Protein AF-A0A2T6DZ19-F1 (afdb_monomer)

Secondary structure (DSSP, 8-state):
---------------------SPEEEP-EEESSPEEE-SSEEEEESS-EEES-TTS-SEEE-SSSEEEE-TTPEEEES-S-S---SEEEEEEESEEEEEEEEEEESS-SEEEEEEE--EEEEEEEEEESSS-SEEE--BS-EEES-EEEEESSEEEEE-S-SS-EEES-EEES-SEEEEE-TT-EEES-EEES-SS-SEEE-TT-EEES-EEEEE-TT--TT--SEEE-STT-EEES-EEEESS-EEE-SSEEEEES-EEEE--TT---SEEE-STT-EEEEES-EEEE-SSPPPTT----TTS----

Nearest PDB structures (foldseek):
  7o13-assembly1_A  TM=6.345E-01  e=7.462E-04  Stutzerimonas stutzeri ATCC 14405 = CCUG 16156
  5lw3-assembly1_A  TM=5.894E-01  e=1.675E-04  Azotobacter vinelandii
  2inv-assembly1_B  TM=6.026E-01  e=1.712E-02  Bacillus sp. snu-7
  4yzx-assembly2_B  TM=3.414E-01  e=4.711E-02  Caldicellulosiruptor bescii DSM 6725

Structure (mmCIF, N/CA/C/O backbone):
data_AF-A0A2T6DZ19-F1
#
_entry.id   AF-A0A2T6DZ19-F1
#
loop_
_atom_site.group_PDB
_atom_site.id
_atom_site.type_symbol
_atom_site.label_atom_id
_atom_site.label_alt_id
_atom_site.label_comp_id
_atom_site.label_asym_id
_atom_site.label_entity_id
_atom_site.label_seq_id
_atom_site.pdbx_PDB_ins_code
_atom_site.Cartn_x
_atom_site.Cartn_y
_atom_site.Cartn_z
_atom_site.occupancy
_atom_site.B_iso_or_equiv
_atom_site.auth_seq_id
_atom_site.auth_comp_id
_atom_site.auth_asym_id
_atom_site.auth_atom_id
_atom_site.pdbx_PDB_model_num
ATOM 1 N N . MET A 1 1 ? -13.265 -6.279 -36.518 1.00 39.72 1 MET A N 1
ATOM 2 C CA . MET A 1 1 ? -12.783 -6.037 -35.144 1.00 39.72 1 MET A CA 1
ATOM 3 C C . MET A 1 1 ? -13.566 -6.954 -34.224 1.00 39.72 1 MET A C 1
ATOM 5 O O . MET A 1 1 ? -14.779 -6.823 -34.176 1.00 39.72 1 MET A O 1
ATOM 9 N N . LYS A 1 2 ? -12.917 -7.966 -33.639 1.00 43.03 2 LYS A N 1
ATOM 10 C CA . LYS A 1 2 ? -13.550 -8.913 -32.710 1.00 43.03 2 LYS A CA 1
ATOM 11 C C . LYS A 1 2 ? -13.384 -8.351 -31.299 1.00 43.03 2 LYS A C 1
ATOM 13 O O . LYS A 1 2 ? -12.251 -8.175 -30.865 1.00 43.03 2 LYS A O 1
ATOM 18 N N . GLU A 1 3 ? -14.489 -8.034 -30.635 1.00 47.56 3 GLU A N 1
ATOM 19 C CA . GLU A 1 3 ? -14.501 -7.616 -29.233 1.00 47.56 3 GLU A CA 1
ATOM 20 C C . GLU A 1 3 ? -14.004 -8.773 -28.356 1.00 47.56 3 GLU A C 1
ATOM 22 O O . GLU A 1 3 ? -14.607 -9.846 -28.312 1.00 47.56 3 GLU A O 1
ATOM 27 N N . PHE A 1 4 ? -12.862 -8.577 -27.696 1.00 55.44 4 PHE A N 1
ATOM 28 C CA . PHE A 1 4 ? -12.348 -9.492 -26.683 1.00 55.44 4 PHE A CA 1
ATOM 29 C C . PHE A 1 4 ? -13.047 -9.162 -25.360 1.00 55.44 4 PHE A C 1
ATOM 31 O O . PHE A 1 4 ? -12.620 -8.289 -24.607 1.00 55.44 4 PHE A O 1
ATOM 38 N N . LEU A 1 5 ? -14.172 -9.830 -25.103 1.00 44.38 5 LEU A N 1
ATOM 39 C CA . LEU A 1 5 ? -14.890 -9.745 -23.836 1.00 44.38 5 LEU A CA 1
ATOM 40 C C . LEU A 1 5 ? -14.099 -10.529 -22.774 1.00 44.38 5 LEU A C 1
ATOM 42 O O . LEU A 1 5 ? -14.214 -11.750 -22.667 1.00 44.38 5 LEU A O 1
ATOM 46 N N . PHE A 1 6 ? -13.251 -9.835 -22.015 1.00 47.50 6 PHE A N 1
ATOM 47 C CA . PHE A 1 6 ? -12.558 -10.405 -20.859 1.00 47.50 6 PHE A CA 1
ATOM 48 C C . PHE A 1 6 ? -13.573 -10.578 -19.718 1.00 47.50 6 PHE A C 1
ATOM 50 O O . PHE A 1 6 ? -13.882 -9.643 -18.982 1.00 47.50 6 PHE A O 1
ATOM 57 N N . VAL A 1 7 ? -14.145 -11.777 -19.599 1.00 41.59 7 VAL A N 1
ATOM 58 C CA . VAL A 1 7 ? -14.997 -12.153 -18.467 1.00 41.59 7 VAL A CA 1
ATOM 59 C C . VAL A 1 7 ? -14.090 -12.353 -17.254 1.00 41.59 7 VAL A C 1
ATOM 61 O O . VAL A 1 7 ? -13.416 -13.374 -17.132 1.00 41.59 7 VAL A O 1
ATOM 64 N N . LEU A 1 8 ? -14.045 -11.358 -16.365 1.00 45.88 8 LEU A N 1
ATOM 65 C CA . LEU A 1 8 ? -13.399 -11.483 -15.060 1.00 45.88 8 LEU A CA 1
ATOM 66 C C . LEU A 1 8 ? -14.221 -12.479 -14.226 1.00 45.88 8 LEU A C 1
ATOM 68 O O . LEU A 1 8 ? -15.275 -12.143 -13.687 1.00 45.88 8 LEU A O 1
ATOM 72 N N . ALA A 1 9 ? -13.774 -13.731 -14.162 1.00 38.88 9 ALA A N 1
ATOM 73 C CA . ALA A 1 9 ? -14.353 -14.720 -13.266 1.00 38.88 9 ALA A CA 1
ATOM 74 C C . ALA A 1 9 ? -14.004 -14.326 -11.824 1.00 38.88 9 ALA A C 1
ATOM 76 O O . ALA A 1 9 ? -12.886 -14.546 -11.358 1.00 38.88 9 ALA A O 1
ATOM 77 N N . LEU A 1 10 ? -14.959 -13.709 -11.126 1.00 48.09 10 LEU A N 1
ATOM 78 C CA . LEU A 1 10 ? -14.869 -13.437 -9.697 1.00 48.09 10 LEU A CA 1
ATOM 79 C C . LEU A 1 10 ? -14.959 -14.780 -8.961 1.00 48.09 10 LEU A C 1
ATOM 81 O O . LEU A 1 10 ? -16.046 -15.267 -8.657 1.00 48.09 10 LEU A O 1
ATOM 85 N N . ALA A 1 11 ? -13.815 -15.429 -8.746 1.00 50.78 11 ALA A N 1
ATOM 86 C CA . ALA A 1 11 ? -13.750 -16.632 -7.934 1.00 50.78 11 ALA A CA 1
ATOM 87 C C . ALA A 1 11 ? -14.212 -16.279 -6.513 1.00 50.78 11 ALA A C 1
ATOM 89 O O . ALA A 1 11 ? -13.581 -15.473 -5.829 1.00 50.78 11 ALA A O 1
ATOM 90 N N . ALA A 1 12 ? -15.333 -16.861 -6.082 1.00 42.59 12 ALA A N 1
ATOM 91 C CA . ALA A 1 12 ? -15.781 -16.786 -4.701 1.00 42.59 12 ALA A CA 1
ATOM 92 C C . ALA A 1 12 ? -14.743 -17.505 -3.831 1.00 42.59 12 ALA A C 1
ATOM 94 O O . ALA A 1 12 ? -14.706 -18.735 -3.775 1.00 42.59 12 ALA A O 1
ATOM 95 N N . LEU A 1 13 ? -13.851 -16.733 -3.211 1.00 53.88 13 LEU A N 1
ATOM 96 C CA . LEU A 1 13 ? -12.891 -17.259 -2.253 1.00 53.88 13 LEU A CA 1
ATOM 97 C C . LEU A 1 13 ? -13.681 -17.861 -1.079 1.00 53.88 13 LEU A C 1
ATOM 99 O O . LEU A 1 13 ? -14.582 -17.194 -0.559 1.00 53.88 13 LEU A O 1
ATOM 103 N N . PRO A 1 14 ? -13.401 -19.114 -0.673 1.00 48.78 14 PRO A N 1
ATOM 104 C CA . PRO A 1 14 ? -14.061 -19.706 0.479 1.00 48.78 14 PRO A CA 1
ATOM 105 C C . PRO A 1 14 ? -13.808 -18.811 1.693 1.00 48.78 14 PRO A C 1
ATOM 107 O O . PRO A 1 14 ? -12.662 -18.464 1.978 1.00 48.78 14 PRO A O 1
ATOM 110 N N . ALA A 1 15 ? -14.880 -18.423 2.389 1.00 56.19 15 ALA A N 1
ATOM 111 C CA . ALA A 1 15 ? -14.776 -17.703 3.649 1.00 56.19 15 ALA A CA 1
ATOM 112 C C . ALA A 1 15 ? -13.978 -18.579 4.623 1.00 56.19 15 ALA A C 1
ATOM 114 O O . ALA A 1 15 ? -14.475 -19.600 5.103 1.00 56.19 15 ALA A O 1
ATOM 115 N N . ALA A 1 16 ? -12.710 -18.229 4.844 1.00 58.03 16 ALA A N 1
ATOM 116 C CA . ALA A 1 16 ? -11.867 -18.924 5.798 1.00 58.03 16 ALA A CA 1
ATOM 117 C C . ALA A 1 16 ? -12.550 -18.848 7.167 1.00 58.03 16 ALA A C 1
ATOM 119 O O . ALA A 1 16 ? -12.900 -17.763 7.634 1.00 58.03 16 ALA A O 1
ATOM 120 N N . ALA A 1 17 ? -12.792 -20.006 7.783 1.00 51.66 17 ALA A N 1
ATOM 121 C CA . ALA A 1 17 ? -13.366 -20.076 9.116 1.00 51.66 17 ALA A CA 1
ATOM 122 C C . ALA A 1 17 ? -12.460 -19.294 10.081 1.00 51.66 17 ALA A C 1
ATOM 124 O O . ALA A 1 17 ? -11.311 -19.676 10.312 1.00 51.66 17 ALA A O 1
ATOM 125 N N . SER A 1 18 ? -12.973 -18.175 10.596 1.00 60.56 18 SER A N 1
ATOM 126 C CA . SER A 1 18 ? -12.287 -17.342 11.581 1.00 60.56 18 SER A CA 1
ATOM 127 C C . SER A 1 18 ? -12.103 -18.162 12.857 1.00 60.56 18 SER A C 1
ATOM 129 O O . SER A 1 18 ? -13.073 -18.530 13.525 1.00 60.56 18 SER A O 1
ATOM 131 N N . PHE A 1 19 ? -10.856 -18.497 13.190 1.00 54.97 19 PHE A N 1
ATOM 132 C CA . PHE A 1 19 ? -10.528 -18.916 14.545 1.00 54.97 19 PHE A CA 1
ATOM 133 C C . PHE A 1 19 ? -10.784 -17.705 15.437 1.00 54.97 19 PHE A C 1
ATOM 135 O O . PHE A 1 19 ? -10.062 -16.715 15.336 1.00 54.97 19 PHE A O 1
ATOM 142 N N . ALA A 1 20 ? -11.813 -17.777 16.285 1.00 53.41 20 ALA A N 1
ATOM 143 C CA . ALA A 1 20 ? -12.088 -16.758 17.288 1.00 53.41 20 ALA A CA 1
ATOM 144 C C . ALA A 1 20 ? -10.877 -16.654 18.227 1.00 53.41 20 ALA A C 1
ATOM 146 O O . ALA A 1 20 ? -10.739 -17.412 19.187 1.00 53.41 20 ALA A O 1
ATOM 147 N N . ALA A 1 21 ? -9.950 -15.758 17.897 1.00 58.38 21 ALA A N 1
ATOM 148 C CA . ALA A 1 21 ? -8.785 -15.488 18.712 1.00 58.38 21 ALA A CA 1
ATOM 149 C C . ALA A 1 21 ? -9.253 -14.919 20.057 1.00 58.38 21 ALA A C 1
ATOM 151 O O . ALA A 1 21 ? -10.186 -14.116 20.113 1.00 58.38 21 ALA A O 1
ATOM 152 N N . SER A 1 22 ? -8.596 -15.319 21.146 1.00 81.69 22 SER A N 1
ATOM 153 C CA . SER A 1 22 ? -8.817 -14.809 22.504 1.00 81.69 22 SER A CA 1
ATOM 154 C C . SER A 1 22 ? -8.331 -13.356 22.647 1.00 81.69 22 SER A C 1
ATOM 156 O O . SER A 1 22 ? -7.401 -13.073 23.403 1.00 81.69 22 SER A O 1
ATOM 158 N N . GLY A 1 23 ? -8.898 -12.444 21.859 1.00 92.50 23 GLY A N 1
ATOM 159 C CA . GLY A 1 23 ? -8.528 -11.036 21.814 1.00 92.50 23 GLY A CA 1
ATOM 160 C C . GLY A 1 23 ? -9.462 -10.129 22.611 1.00 92.50 23 GLY A C 1
ATOM 161 O O . GLY A 1 23 ? -10.527 -10.531 23.080 1.00 92.50 23 GLY A O 1
ATOM 162 N N . THR A 1 24 ? -9.064 -8.869 22.744 1.00 96.81 24 THR A N 1
ATOM 163 C CA . THR A 1 24 ? -9.921 -7.804 23.268 1.00 96.81 24 THR A CA 1
ATOM 164 C C . THR A 1 24 ? -10.849 -7.310 22.160 1.00 96.81 24 THR A C 1
ATOM 166 O O . THR A 1 24 ? -10.388 -6.852 21.114 1.00 96.81 24 THR A O 1
ATOM 169 N N . ALA A 1 25 ? -12.158 -7.382 22.398 1.00 97.06 25 ALA A N 1
ATOM 170 C CA . ALA A 1 25 ? -13.164 -6.864 21.481 1.00 97.06 25 ALA A CA 1
ATOM 171 C C . ALA A 1 25 ? -13.110 -5.330 21.404 1.00 97.06 25 ALA A C 1
ATOM 173 O O . ALA A 1 25 ? -13.230 -4.636 22.416 1.00 97.06 25 ALA A O 1
ATOM 174 N N . ILE A 1 26 ? -12.994 -4.805 20.190 1.00 98.00 26 ILE A N 1
ATOM 175 C CA . ILE A 1 26 ? -13.193 -3.398 19.864 1.00 98.00 26 ILE A CA 1
ATOM 176 C C . ILE A 1 26 ? -14.676 -3.220 19.516 1.00 98.00 26 ILE A C 1
ATOM 178 O O . ILE A 1 26 ? -15.170 -3.878 18.593 1.00 98.00 26 ILE A O 1
ATOM 182 N N . PRO A 1 27 ? -15.409 -2.347 20.228 1.00 97.94 27 PRO A N 1
ATOM 183 C CA . PRO A 1 27 ? -16.825 -2.143 19.965 1.00 97.94 27 PRO A CA 1
ATOM 184 C C . PRO A 1 27 ? -17.046 -1.494 18.591 1.00 97.94 27 PRO A C 1
ATOM 186 O O . PRO A 1 27 ? -16.341 -0.552 18.205 1.00 97.94 27 PRO A O 1
ATOM 189 N N . GLY A 1 28 ? -18.057 -1.988 17.875 1.00 97.94 28 GLY A N 1
ATOM 190 C CA . GLY A 1 28 ? -18.567 -1.374 16.649 1.00 97.94 28 GLY A CA 1
ATOM 191 C C . GLY A 1 28 ? -19.588 -0.261 16.917 1.00 97.94 28 GLY A C 1
ATOM 192 O O . GLY A 1 28 ? -19.644 0.317 18.004 1.00 97.94 28 GLY A O 1
ATOM 193 N N . GLY A 1 29 ? -20.410 0.037 15.915 1.00 98.31 29 GLY A N 1
ATOM 194 C CA . GLY A 1 29 ? -21.401 1.111 15.931 1.00 98.31 29 GLY A CA 1
ATOM 195 C C . GLY A 1 29 ? -20.812 2.484 15.602 1.00 98.31 29 GLY A C 1
ATOM 196 O O . GLY A 1 29 ? -19.697 2.597 15.091 1.00 98.31 29 GLY A O 1
ATOM 197 N N . ASN A 1 30 ? -21.586 3.530 15.897 1.00 98.38 30 ASN A N 1
ATOM 198 C CA . ASN A 1 30 ? -21.186 4.920 15.689 1.00 98.38 30 ASN A CA 1
ATOM 199 C C . ASN A 1 30 ? -20.269 5.395 16.817 1.00 98.38 30 ASN A C 1
ATOM 201 O O . ASN A 1 30 ? -20.575 5.213 17.995 1.00 98.38 30 ASN A O 1
ATOM 205 N N . GLN A 1 31 ? -19.147 6.002 16.451 1.00 98.38 31 GLN A N 1
ATOM 206 C CA . GLN A 1 31 ? -18.049 6.301 17.357 1.00 98.38 31 GLN A CA 1
ATOM 207 C C . GLN A 1 31 ? -17.535 7.712 17.088 1.00 98.38 31 GLN A C 1
ATOM 209 O O . GLN A 1 31 ? -17.138 8.041 15.974 1.00 98.38 31 GLN A O 1
ATOM 214 N N . ALA A 1 32 ? -17.525 8.548 18.121 1.00 97.31 32 ALA A N 1
ATOM 215 C CA . ALA A 1 32 ? -17.011 9.915 18.029 1.00 97.31 32 ALA A CA 1
ATOM 216 C C . ALA A 1 32 ? -15.555 10.040 18.512 1.00 97.31 32 ALA A C 1
ATOM 218 O O . ALA A 1 32 ? -14.945 11.093 18.361 1.00 97.31 32 ALA A O 1
ATOM 219 N N . ALA A 1 33 ? -14.999 8.983 19.111 1.00 98.19 33 ALA A N 1
ATOM 220 C CA . ALA A 1 33 ? -13.659 8.978 19.685 1.00 98.19 33 ALA A CA 1
ATOM 221 C C . ALA A 1 33 ? -12.842 7.766 19.200 1.00 98.19 33 ALA A C 1
ATOM 223 O O . ALA A 1 33 ? -13.427 6.709 18.929 1.00 98.19 33 ALA A O 1
ATOM 224 N N . PRO A 1 34 ? -11.505 7.893 19.120 1.00 98.50 34 PRO A N 1
ATOM 225 C CA . PRO A 1 34 ? -10.630 6.776 18.786 1.00 98.50 34 PRO A CA 1
ATOM 226 C C . PRO A 1 34 ? -10.723 5.638 19.807 1.00 98.50 34 PRO A C 1
ATOM 228 O O . PRO A 1 34 ? -10.907 5.871 21.003 1.00 98.50 34 PRO A O 1
ATOM 231 N N . PHE A 1 35 ? -10.531 4.400 19.348 1.00 98.62 35 PHE A N 1
ATOM 232 C CA . PHE A 1 35 ? -10.196 3.288 20.237 1.00 98.62 35 PHE A CA 1
ATOM 233 C C . PHE A 1 35 ? -8.672 3.181 20.363 1.00 98.62 35 PHE A C 1
ATOM 235 O O . PHE A 1 35 ? -7.990 2.975 19.361 1.00 98.62 35 PHE A O 1
ATOM 242 N N . VAL A 1 36 ? -8.138 3.311 21.579 1.00 98.62 36 VAL A N 1
ATOM 243 C CA . VAL A 1 36 ? -6.687 3.319 21.824 1.00 98.62 36 VAL A CA 1
ATOM 244 C C . VAL A 1 36 ? -6.215 1.952 22.321 1.00 98.62 36 VAL A C 1
ATOM 246 O O . VAL A 1 36 ? -6.611 1.499 23.396 1.00 98.62 36 VAL A O 1
ATOM 249 N N . ILE A 1 37 ? -5.325 1.313 21.565 1.00 98.50 37 ILE A N 1
ATOM 250 C CA . ILE A 1 37 ? -4.633 0.076 21.936 1.00 98.50 37 ILE A CA 1
ATOM 251 C C . ILE A 1 37 ? -3.320 0.448 22.629 1.00 98.50 37 ILE A C 1
ATOM 253 O O . ILE A 1 37 ? -2.320 0.747 21.982 1.00 98.50 37 ILE A O 1
ATOM 257 N N . SER A 1 38 ? -3.330 0.455 23.960 1.00 98.56 38 SER A N 1
ATOM 258 C CA . SER A 1 38 ? -2.184 0.859 24.793 1.00 98.56 38 SER A CA 1
ATOM 259 C C . SER A 1 38 ? -1.423 -0.307 25.425 1.00 98.56 38 SER A C 1
ATOM 261 O O . SER A 1 38 ? -0.513 -0.085 26.224 1.00 98.56 38 SER A O 1
ATOM 263 N N . LYS A 1 39 ? -1.787 -1.552 25.099 1.00 98.31 39 LYS A N 1
ATOM 264 C CA . LYS A 1 39 ? -1.128 -2.760 25.605 1.00 98.31 39 LYS A CA 1
ATOM 265 C C . LYS A 1 39 ? -0.884 -3.754 24.464 1.00 98.31 39 LYS A C 1
ATOM 267 O O . LYS A 1 39 ? -1.714 -3.818 23.559 1.00 98.31 39 LYS A O 1
ATOM 272 N N . PRO A 1 40 ? 0.209 -4.532 24.520 1.00 98.44 40 PRO A N 1
ATOM 273 C CA . PRO A 1 40 ? 0.400 -5.685 23.647 1.00 98.44 40 PRO A CA 1
ATOM 274 C C . PRO A 1 40 ? -0.772 -6.666 23.712 1.00 98.44 40 PRO A C 1
ATOM 276 O O . PRO A 1 40 ? -1.401 -6.818 24.765 1.00 98.44 40 PRO A O 1
ATOM 279 N N . GLY A 1 41 ? -1.024 -7.378 22.614 1.00 96.94 41 GLY A N 1
ATOM 280 C CA . GLY A 1 41 ? -2.020 -8.444 22.567 1.00 96.94 41 GLY A CA 1
ATOM 281 C C . GLY A 1 41 ? -2.819 -8.515 21.270 1.00 96.94 41 GLY A C 1
ATOM 282 O O . GLY A 1 41 ? -2.579 -7.793 20.303 1.00 96.94 41 GLY A O 1
ATOM 283 N N . ALA A 1 42 ? -3.797 -9.419 21.261 1.00 97.56 42 ALA A N 1
ATOM 284 C CA . ALA A 1 42 ? -4.737 -9.570 20.161 1.00 97.56 42 ALA A CA 1
ATOM 285 C C . 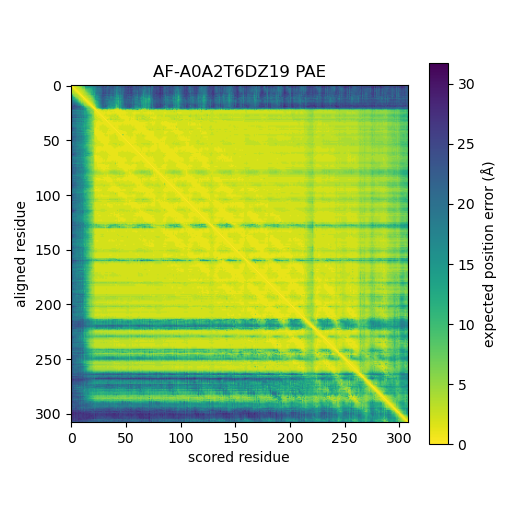ALA A 1 42 ? -5.985 -8.709 20.396 1.00 97.56 42 ALA A C 1
ATOM 287 O O . ALA A 1 42 ? -6.560 -8.708 21.486 1.00 97.56 42 ALA A O 1
ATOM 288 N N . TYR A 1 43 ? -6.426 -8.018 19.355 1.00 97.88 43 TYR A N 1
ATOM 289 C CA . TYR A 1 43 ? -7.603 -7.163 19.319 1.00 97.88 43 TYR A CA 1
ATOM 290 C C . TYR A 1 43 ? -8.425 -7.515 18.090 1.00 97.88 43 TYR A C 1
ATOM 292 O O . TYR A 1 43 ? -7.858 -7.853 17.051 1.00 97.88 43 TYR A O 1
ATOM 300 N N . TYR A 1 44 ? -9.749 -7.424 18.192 1.00 98.00 44 TYR A N 1
ATOM 301 C CA . TYR A 1 44 ? -10.605 -7.652 17.034 1.00 98.00 44 TYR A CA 1
ATOM 302 C C . TYR A 1 44 ? -11.811 -6.726 16.984 1.00 98.00 44 TYR A C 1
ATOM 304 O O . TYR A 1 44 ? -12.359 -6.371 18.026 1.00 98.00 44 TYR A O 1
ATOM 312 N N . LEU A 1 45 ? -12.263 -6.354 15.785 1.00 97.88 45 LEU A N 1
ATOM 313 C CA . LEU A 1 45 ? -13.557 -5.685 15.639 1.00 97.88 45 LEU A CA 1
ATOM 314 C C . LEU A 1 45 ? -14.692 -6.668 15.949 1.00 97.88 45 LEU A C 1
ATOM 316 O O . LEU A 1 45 ? -14.777 -7.749 15.368 1.00 97.88 45 LEU A O 1
ATOM 320 N N . ALA A 1 46 ? -15.581 -6.286 16.865 1.00 97.50 46 ALA A N 1
ATOM 321 C CA . ALA A 1 46 ? -16.753 -7.093 17.208 1.00 97.50 46 ALA A CA 1
ATOM 322 C C . ALA A 1 46 ? -17.958 -6.841 16.283 1.00 97.50 46 ALA A C 1
ATOM 324 O O . ALA A 1 46 ? -18.887 -7.644 16.264 1.00 97.50 46 ALA A O 1
ATOM 325 N N . ALA A 1 47 ? -17.952 -5.722 15.557 1.00 97.75 47 ALA A N 1
ATOM 326 C CA . ALA A 1 47 ? -18.945 -5.324 14.563 1.00 97.75 47 ALA A CA 1
ATOM 327 C C . ALA A 1 47 ? -18.371 -4.191 13.692 1.00 97.75 47 ALA A C 1
ATOM 329 O O . ALA A 1 47 ? -17.318 -3.633 14.020 1.00 97.75 47 ALA A O 1
ATOM 330 N N . ASP A 1 48 ? -19.089 -3.804 12.633 1.00 98.56 48 ASP A N 1
ATOM 331 C CA . ASP A 1 48 ? -18.756 -2.618 11.837 1.00 98.56 48 ASP A CA 1
ATOM 332 C C . ASP A 1 48 ? -18.609 -1.382 12.726 1.00 98.56 48 ASP A C 1
ATOM 334 O O . ASP A 1 48 ? -19.446 -1.117 13.595 1.00 98.56 48 ASP A O 1
ATOM 338 N N . ARG A 1 49 ? -17.555 -0.603 12.490 1.00 98.50 49 ARG A N 1
ATOM 339 C CA . ARG A 1 49 ? -17.220 0.602 13.250 1.00 98.50 49 ARG A CA 1
ATOM 340 C C . ARG A 1 49 ? -17.289 1.818 12.335 1.00 98.50 49 ARG A C 1
ATOM 342 O O . ARG A 1 49 ? -16.590 1.880 11.326 1.00 98.50 49 ARG A O 1
ATOM 349 N N . VAL A 1 50 ? -18.115 2.793 12.706 1.00 98.69 50 VAL A N 1
ATOM 350 C CA . VAL A 1 50 ? -18.333 4.025 11.940 1.00 98.69 50 VAL A CA 1
ATOM 351 C C . VAL A 1 50 ? -17.861 5.219 12.751 1.00 98.69 50 VAL A C 1
ATOM 353 O O . VAL A 1 50 ? -18.445 5.543 13.783 1.00 98.69 50 VAL A O 1
ATOM 356 N N . MET A 1 51 ? -16.826 5.900 12.275 1.00 98.56 51 MET A N 1
ATOM 357 C CA . MET A 1 51 ? -16.374 7.154 12.863 1.00 98.56 51 MET A CA 1
ATOM 358 C C . MET A 1 51 ? -17.264 8.307 12.413 1.00 98.56 51 MET A C 1
ATOM 360 O O . MET A 1 51 ? -17.357 8.597 11.221 1.00 98.56 51 MET A O 1
ATOM 364 N N . THR A 1 52 ? -17.918 8.957 13.373 1.00 98.38 52 THR A N 1
ATOM 365 C CA . THR A 1 52 ? -18.815 10.094 13.122 1.00 98.38 52 THR A CA 1
ATOM 366 C C . THR A 1 52 ? -18.094 11.436 13.122 1.00 98.38 52 THR A C 1
ATOM 368 O O . THR A 1 52 ? -18.611 12.400 12.570 1.00 98.38 52 THR A O 1
ATOM 371 N N . ASP A 1 53 ? -16.920 11.510 13.754 1.00 98.06 53 ASP A N 1
ATOM 372 C CA . ASP A 1 53 ? -16.025 12.666 13.667 1.00 98.06 53 ASP A CA 1
ATOM 373 C C . ASP A 1 53 ? -14.891 12.342 12.678 1.00 98.06 53 ASP A C 1
ATOM 375 O O . ASP A 1 53 ? -13.981 11.578 13.020 1.00 98.06 53 ASP A O 1
ATOM 379 N N . PRO A 1 54 ? -14.917 12.900 11.453 1.00 97.50 54 PRO A N 1
ATOM 380 C CA . PRO A 1 54 ? -13.906 12.627 10.440 1.00 97.50 54 PRO A CA 1
ATOM 381 C C . PRO A 1 54 ? -12.570 13.333 10.696 1.00 97.50 54 PRO A C 1
ATOM 383 O O . PRO A 1 54 ? -11.640 13.175 9.912 1.00 97.50 54 PRO A O 1
ATOM 386 N N . SER A 1 55 ? -12.433 14.089 11.789 1.00 97.81 55 SER A N 1
ATOM 387 C CA . SER A 1 55 ? -11.165 14.696 12.220 1.00 97.81 55 SER A CA 1
ATOM 388 C C . SER A 1 55 ? -10.430 13.863 13.276 1.00 97.81 55 SER A C 1
ATOM 390 O O . SER A 1 55 ? -9.378 14.276 13.769 1.00 97.81 55 SER A O 1
ATOM 392 N N . LYS A 1 56 ? -10.977 12.705 13.669 1.00 98.44 56 LYS A N 1
ATOM 393 C CA . LYS A 1 56 ? -10.380 11.796 14.657 1.00 98.44 56 LYS A CA 1
ATOM 394 C C . LYS A 1 56 ? -9.972 10.485 14.016 1.00 98.44 56 LYS A C 1
ATOM 396 O O . LYS A 1 56 ? -10.618 10.007 13.094 1.00 98.44 56 LYS A O 1
ATOM 401 N N . ASN A 1 57 ? -8.915 9.878 14.540 1.00 98.50 57 ASN A N 1
ATOM 402 C CA . ASN A 1 57 ? -8.541 8.535 14.120 1.00 98.50 57 ASN A CA 1
ATOM 403 C C . ASN A 1 57 ? -9.583 7.519 14.598 1.00 98.50 57 ASN A C 1
ATOM 405 O O . ASN A 1 57 ? -10.201 7.710 15.647 1.00 98.50 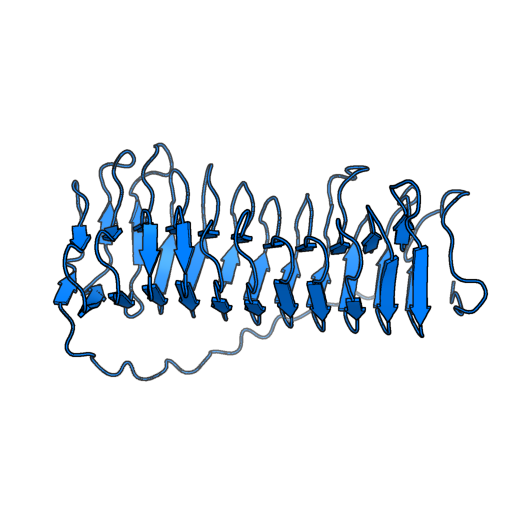57 ASN A O 1
ATOM 409 N N . ALA A 1 58 ? -9.765 6.422 13.866 1.00 98.44 58 ALA A N 1
ATOM 410 C CA . ALA A 1 58 ? -10.710 5.394 14.287 1.00 98.44 58 ALA A CA 1
ATOM 411 C C . ALA A 1 58 ? -10.109 4.444 15.330 1.00 98.44 58 ALA A C 1
ATOM 413 O O . ALA A 1 58 ? -10.747 4.153 16.350 1.00 98.44 58 ALA A O 1
ATOM 414 N N . ILE A 1 59 ? -8.879 3.989 15.079 1.00 98.69 59 ILE A N 1
ATOM 415 C CA . ILE A 1 59 ? -8.079 3.151 15.973 1.00 98.69 59 ILE A CA 1
ATOM 416 C C . ILE A 1 59 ? -6.665 3.731 16.065 1.00 98.69 59 ILE A C 1
ATOM 418 O O . ILE A 1 59 ? -6.029 4.014 15.049 1.00 98.69 59 ILE A O 1
ATOM 422 N N . GLU A 1 60 ? -6.167 3.880 17.290 1.00 98.81 60 GLU A N 1
ATOM 423 C CA . GLU A 1 60 ? -4.805 4.331 17.584 1.00 98.81 60 GLU A CA 1
ATOM 424 C C . GLU A 1 60 ? -4.030 3.205 18.265 1.00 98.81 60 GLU A C 1
ATOM 426 O O . GLU A 1 60 ? -4.398 2.751 19.349 1.00 98.81 60 GLU A O 1
ATOM 431 N N . VAL A 1 61 ? -2.956 2.742 17.632 1.00 98.69 61 VAL A N 1
ATOM 432 C CA . VAL A 1 61 ? -2.085 1.692 18.165 1.00 98.69 61 VAL A CA 1
ATOM 433 C C . VAL A 1 61 ? -0.870 2.340 18.816 1.00 98.69 61 VAL A C 1
ATOM 435 O O . VAL A 1 61 ? 0.003 2.885 18.143 1.00 98.69 61 VAL A O 1
ATOM 438 N N . ALA A 1 62 ? -0.825 2.279 20.144 1.00 98.62 62 ALA A N 1
ATOM 439 C CA . ALA A 1 62 ? 0.213 2.884 20.974 1.00 98.62 62 ALA A CA 1
ATOM 440 C C . ALA A 1 62 ? 1.149 1.849 21.629 1.00 98.62 62 ALA A C 1
ATOM 442 O O . ALA A 1 62 ? 2.050 2.232 22.373 1.00 98.62 62 ALA A O 1
ATOM 443 N N . ALA A 1 63 ? 0.948 0.551 21.377 1.00 98.56 63 ALA A N 1
ATOM 444 C CA . ALA A 1 63 ? 1.772 -0.535 21.903 1.00 98.56 63 ALA A CA 1
ATOM 445 C C . ALA A 1 63 ? 2.251 -1.481 20.794 1.00 98.56 63 ALA A C 1
ATOM 447 O O . ALA A 1 63 ? 1.531 -1.737 19.833 1.00 98.56 63 ALA A O 1
ATOM 448 N N . SER A 1 64 ? 3.476 -1.989 20.943 1.00 98.69 64 SER A N 1
ATOM 449 C CA . SER A 1 64 ? 4.048 -3.025 20.070 1.00 98.69 64 SER A CA 1
ATOM 450 C C . SER A 1 64 ? 3.461 -4.403 20.384 1.00 98.69 64 SER A C 1
ATOM 452 O O . SER A 1 64 ? 2.734 -4.552 21.368 1.00 98.69 64 SER A O 1
ATOM 454 N N . ASP A 1 65 ? 3.780 -5.398 19.553 1.00 98.31 65 ASP A N 1
ATOM 455 C CA . ASP A 1 65 ? 3.297 -6.780 19.686 1.00 98.31 65 ASP A CA 1
ATOM 456 C C . ASP A 1 65 ? 1.759 -6.847 19.691 1.00 98.31 65 ASP A C 1
ATOM 458 O O . ASP A 1 65 ? 1.114 -7.440 20.564 1.00 98.31 65 ASP A O 1
ATOM 462 N N . VAL A 1 66 ? 1.165 -6.171 18.705 1.00 98.31 66 VAL A N 1
ATOM 463 C CA . VAL A 1 66 ? -0.284 -6.054 18.533 1.00 98.31 66 VAL A CA 1
ATOM 464 C C . VAL A 1 66 ? -0.716 -6.806 17.285 1.00 98.31 66 VAL A C 1
ATOM 466 O O . VAL A 1 66 ? -0.188 -6.602 16.196 1.00 98.31 66 VAL A O 1
ATOM 469 N N . THR A 1 67 ? -1.737 -7.643 17.434 1.00 98.19 67 THR A N 1
ATOM 470 C CA . THR A 1 67 ? -2.510 -8.168 16.304 1.00 98.19 67 THR A CA 1
ATOM 471 C C . THR A 1 67 ? -3.878 -7.508 16.312 1.00 98.19 67 THR A C 1
ATOM 473 O O . THR A 1 67 ? -4.646 -7.698 17.250 1.00 98.19 67 THR A O 1
ATOM 476 N N . LEU A 1 68 ? -4.182 -6.740 15.273 1.00 98.31 68 LEU A N 1
ATOM 477 C CA . LEU A 1 68 ? -5.477 -6.131 15.023 1.00 98.31 68 LEU A CA 1
ATOM 478 C C . LEU A 1 68 ? -6.185 -6.887 13.896 1.00 98.31 68 LEU A C 1
ATOM 480 O O . LEU A 1 68 ? -5.855 -6.754 12.719 1.00 98.31 68 LEU A O 1
ATOM 484 N N . ASP A 1 69 ? -7.185 -7.671 14.269 1.00 98.25 69 ASP A N 1
ATOM 485 C CA . ASP A 1 69 ? -8.027 -8.419 13.345 1.00 98.25 69 ASP A CA 1
ATOM 486 C C . ASP A 1 69 ? -9.334 -7.651 13.092 1.00 98.25 69 ASP A C 1
ATOM 488 O O . ASP A 1 69 ? -10.155 -7.462 13.989 1.00 98.25 69 ASP A O 1
ATOM 492 N N . LEU A 1 70 ? -9.570 -7.185 11.871 1.00 98.12 70 LEU A N 1
ATOM 493 C CA . LEU A 1 70 ? -10.836 -6.536 11.529 1.00 98.12 70 LEU A CA 1
ATOM 494 C C . LEU A 1 70 ? -11.996 -7.552 11.453 1.00 98.12 70 LEU A C 1
ATOM 496 O O . LEU A 1 70 ? -13.149 -7.141 11.358 1.00 98.12 70 LEU A O 1
ATOM 500 N N . ASN A 1 71 ? -11.711 -8.857 11.563 1.00 97.19 71 ASN A N 1
ATOM 501 C CA . ASN A 1 71 ? -12.648 -9.971 11.706 1.00 97.19 71 ASN A CA 1
ATOM 502 C C . ASN A 1 71 ? -13.786 -9.973 10.667 1.00 97.19 71 ASN A C 1
ATOM 504 O O . ASN A 1 71 ? -14.933 -10.296 10.967 1.00 97.19 71 ASN A O 1
ATOM 508 N N . GLY A 1 72 ? -13.469 -9.567 9.437 1.00 97.25 72 GLY A N 1
ATOM 509 C CA . GLY A 1 72 ? -14.403 -9.445 8.317 1.00 97.25 72 GLY A CA 1
ATOM 510 C C . GLY A 1 72 ? -15.295 -8.199 8.350 1.00 97.25 72 GLY A C 1
ATOM 511 O O . GLY A 1 72 ? -16.029 -7.970 7.390 1.00 97.25 72 GLY A O 1
ATOM 512 N N . TYR A 1 73 ? -15.226 -7.384 9.404 1.00 98.50 73 TYR A N 1
ATOM 513 C CA . TYR A 1 73 ? -16.013 -6.162 9.544 1.00 98.50 73 TYR A CA 1
ATOM 514 C C . TYR A 1 73 ? -15.386 -4.968 8.823 1.00 98.50 73 TYR A C 1
ATOM 516 O O . TYR A 1 73 ? -14.226 -4.976 8.392 1.00 98.50 73 TYR A O 1
ATOM 524 N N . THR A 1 74 ? -16.195 -3.920 8.697 1.00 98.62 74 THR A N 1
ATOM 525 C CA . THR A 1 74 ? -15.829 -2.661 8.061 1.00 98.62 74 THR A CA 1
ATOM 526 C C . THR A 1 74 ? -15.509 -1.591 9.098 1.00 98.62 74 THR A C 1
ATOM 528 O O . THR A 1 74 ? -16.317 -1.280 9.975 1.00 98.62 74 THR A O 1
ATOM 531 N N . LEU A 1 75 ? -14.348 -0.964 8.940 1.00 98.69 75 LEU A N 1
ATOM 532 C CA . LEU A 1 75 ? -13.980 0.292 9.579 1.00 98.69 75 LEU A CA 1
ATOM 533 C C . LEU A 1 75 ? -14.194 1.432 8.579 1.00 98.69 75 LEU A C 1
ATOM 535 O O . LEU A 1 75 ? -13.565 1.452 7.524 1.00 98.69 75 LEU A O 1
ATOM 539 N N . ARG A 1 76 ? -15.072 2.387 8.874 1.00 98.38 76 ARG A N 1
ATOM 540 C CA . ARG A 1 76 ? -15.352 3.493 7.945 1.00 98.38 76 ARG A CA 1
ATOM 541 C C . ARG A 1 76 ? -15.640 4.803 8.648 1.00 98.38 76 ARG A C 1
ATOM 543 O O . ARG A 1 76 ? -15.904 4.814 9.847 1.00 98.38 76 ARG A O 1
ATOM 550 N N . PHE A 1 77 ? -15.664 5.892 7.891 1.00 98.38 77 PHE A N 1
ATOM 551 C CA . PHE A 1 77 ? -16.168 7.175 8.371 1.00 98.38 77 PHE A CA 1
ATOM 552 C C . PHE A 1 77 ? -17.569 7.455 7.825 1.00 98.38 77 PHE A C 1
ATOM 554 O O . PHE A 1 77 ? -18.050 6.807 6.890 1.00 98.38 77 PHE A O 1
ATOM 561 N N . SER A 1 78 ? -18.267 8.394 8.460 1.00 97.25 78 SER A N 1
ATOM 562 C CA . SER A 1 78 ? -19.546 8.916 7.969 1.00 97.25 78 SER A CA 1
ATOM 563 C C . SER A 1 78 ? -19.388 9.977 6.877 1.00 97.25 78 SER A C 1
ATOM 565 O O . SER A 1 78 ? -20.377 10.316 6.237 1.00 97.25 78 SER A O 1
ATOM 567 N N . SER A 1 79 ? -18.178 10.513 6.701 1.00 95.50 79 SER A N 1
ATOM 568 C CA . SER A 1 79 ? -17.818 11.530 5.712 1.00 95.50 79 SER A CA 1
ATOM 569 C C . SER A 1 79 ? -16.383 11.297 5.237 1.00 95.50 79 SER A C 1
ATOM 571 O O . SER A 1 79 ? -15.543 10.841 6.015 1.00 95.50 79 SER A O 1
ATOM 573 N N . ASP A 1 80 ? -16.113 11.631 3.980 1.00 93.50 80 ASP A N 1
ATOM 574 C CA . ASP A 1 80 ? -14.787 11.664 3.363 1.00 93.50 80 ASP A CA 1
ATOM 575 C C . ASP A 1 80 ? -14.144 13.069 3.412 1.00 93.50 80 ASP A C 1
ATOM 577 O O . ASP A 1 80 ? -13.083 13.306 2.836 1.00 93.50 80 ASP A O 1
ATOM 581 N N . GLU A 1 81 ? -14.743 13.993 4.166 1.00 94.81 81 GLU A N 1
ATOM 582 C CA . GLU A 1 81 ? -14.176 15.301 4.489 1.00 94.81 81 GLU A CA 1
ATOM 583 C C . GLU A 1 81 ? -13.575 15.294 5.901 1.00 94.81 81 GLU A C 1
ATOM 585 O O . GLU A 1 81 ? -14.300 15.147 6.884 1.00 94.81 81 GLU A O 1
ATOM 590 N N . GLY A 1 82 ? -12.259 15.480 6.035 1.00 96.12 82 GLY A N 1
ATOM 591 C CA . GLY A 1 82 ? -11.597 15.564 7.341 1.00 96.12 82 GLY A CA 1
ATOM 592 C C . GLY A 1 82 ? -10.115 15.195 7.309 1.00 96.12 82 GLY A C 1
ATOM 593 O O . GLY A 1 82 ? -9.470 15.222 6.263 1.00 96.12 82 GLY A O 1
ATOM 594 N N . THR A 1 83 ? -9.566 14.842 8.471 1.00 97.44 83 THR A N 1
ATOM 595 C CA . THR A 1 83 ? -8.136 14.514 8.651 1.00 97.44 83 THR A CA 1
ATOM 596 C C . THR A 1 83 ? -7.888 13.192 9.374 1.00 97.44 83 THR A C 1
ATOM 598 O O . THR A 1 83 ? -6.739 12.778 9.517 1.00 97.44 83 THR A O 1
ATOM 601 N N . GLY A 1 84 ? -8.947 12.527 9.834 1.00 97.75 84 GLY A N 1
ATOM 602 C CA . GLY A 1 84 ? -8.880 11.276 10.568 1.00 97.75 84 GLY A CA 1
ATOM 603 C C . GLY A 1 84 ? -8.264 10.148 9.747 1.00 97.75 84 GLY A C 1
ATOM 604 O O . GLY A 1 84 ? -8.491 10.018 8.542 1.00 97.75 84 GLY A O 1
ATOM 605 N N . LEU A 1 85 ? -7.481 9.312 10.421 1.00 98.25 85 LEU A N 1
ATOM 606 C CA . LEU A 1 85 ? -6.910 8.090 9.864 1.00 98.25 85 LEU A CA 1
ATOM 607 C C . LEU A 1 85 ? -7.731 6.891 10.338 1.00 98.25 85 LEU A C 1
ATOM 609 O O . LEU A 1 85 ? -8.186 6.871 11.483 1.00 98.25 85 LEU A O 1
ATOM 613 N N . ALA A 1 86 ? -7.912 5.862 9.509 1.00 98.25 86 ALA A N 1
ATOM 614 C CA . ALA A 1 86 ? -8.631 4.675 9.983 1.00 98.25 86 ALA A CA 1
ATOM 615 C C . ALA A 1 86 ? -7.817 3.967 11.076 1.00 98.25 86 ALA A C 1
ATOM 617 O O . ALA A 1 86 ? -8.295 3.774 12.192 1.00 98.25 86 ALA A O 1
ATOM 618 N N . ILE A 1 87 ? -6.561 3.642 10.777 1.00 98.69 87 ILE A N 1
ATOM 619 C CA . ILE A 1 87 ? -5.630 3.045 11.731 1.00 98.69 87 ILE A CA 1
ATOM 620 C C . ILE A 1 87 ? -4.352 3.879 11.740 1.00 98.69 87 ILE A C 1
ATOM 622 O O . ILE A 1 87 ? -3.699 4.047 10.708 1.00 98.69 87 ILE A O 1
ATOM 626 N N . SER A 1 88 ? -4.006 4.392 12.917 1.00 98.75 88 SER A N 1
ATOM 627 C CA . SER A 1 88 ? -2.804 5.188 13.147 1.00 98.75 88 SER A CA 1
ATOM 628 C C . SER A 1 88 ? -1.885 4.485 14.138 1.00 98.75 88 SER A C 1
ATOM 630 O O . SER A 1 88 ? -2.327 4.079 15.214 1.00 98.75 88 SER A O 1
ATOM 632 N N . ALA A 1 89 ? -0.609 4.364 13.792 1.00 98.62 89 ALA A N 1
ATOM 633 C CA . ALA A 1 89 ? 0.448 3.908 14.681 1.00 98.62 89 ALA A CA 1
ATOM 634 C C . ALA A 1 89 ? 1.664 4.838 14.560 1.00 98.62 89 ALA A C 1
ATOM 636 O O . ALA A 1 89 ? 2.040 5.259 13.463 1.00 98.62 89 ALA A O 1
ATOM 637 N N . GLY A 1 90 ? 2.273 5.165 15.701 1.00 98.38 90 GLY A N 1
ATOM 638 C CA . GLY A 1 90 ? 3.524 5.924 15.761 1.00 98.38 90 GLY A CA 1
ATOM 639 C C . GLY A 1 90 ? 4.732 5.044 15.429 1.00 98.38 90 GLY A C 1
ATOM 640 O O . GLY A 1 90 ? 4.744 4.351 14.414 1.00 98.38 90 GLY A O 1
ATOM 641 N N . THR A 1 91 ? 5.739 5.059 16.303 1.00 98.38 91 THR A N 1
ATOM 642 C CA . THR A 1 91 ? 6.842 4.088 16.268 1.00 98.38 91 THR A CA 1
ATOM 643 C C . THR A 1 91 ? 6.376 2.762 16.870 1.00 98.38 91 THR A C 1
ATOM 645 O O . THR A 1 91 ? 6.048 2.729 18.058 1.00 98.38 91 THR A O 1
ATOM 648 N N . ILE A 1 92 ? 6.343 1.680 16.088 1.00 98.38 92 ILE A N 1
ATOM 649 C CA . ILE A 1 92 ? 5.763 0.397 16.523 1.00 98.38 92 ILE A CA 1
ATOM 650 C C . ILE A 1 92 ? 6.575 -0.814 16.055 1.00 98.38 92 ILE A C 1
ATOM 652 O O . ILE A 1 92 ? 7.160 -0.794 14.980 1.00 98.38 92 ILE A O 1
ATOM 656 N N . TYR A 1 93 ? 6.577 -1.897 16.828 1.00 98.62 93 TYR A N 1
ATOM 657 C CA . TYR A 1 93 ? 7.216 -3.155 16.443 1.00 98.62 93 TYR A CA 1
ATOM 658 C C . TYR A 1 93 ? 6.194 -4.288 16.450 1.00 98.62 93 TYR A C 1
ATOM 660 O O . TYR A 1 93 ? 5.311 -4.320 17.312 1.00 98.62 93 TYR A O 1
ATOM 668 N N . ASN A 1 94 ? 6.320 -5.220 15.505 1.00 98.44 94 ASN A N 1
ATOM 669 C CA . ASN A 1 94 ? 5.504 -6.439 15.444 1.00 98.44 94 ASN A CA 1
ATOM 670 C C . ASN A 1 94 ? 3.988 -6.144 15.435 1.00 98.44 94 ASN A C 1
ATOM 672 O O . ASN A 1 94 ? 3.226 -6.682 16.243 1.00 98.44 94 ASN A O 1
ATOM 676 N N . LEU A 1 95 ? 3.555 -5.252 14.540 1.00 98.69 95 LEU A N 1
ATOM 677 C CA . LEU A 1 95 ? 2.143 -4.921 14.334 1.00 98.69 95 LEU A CA 1
ATOM 678 C C . LEU A 1 95 ? 1.581 -5.735 13.165 1.00 98.69 95 LEU A C 1
ATOM 680 O O . LEU A 1 95 ? 2.042 -5.579 12.040 1.00 98.69 95 LEU A O 1
ATOM 684 N N . GLU A 1 96 ? 0.551 -6.543 13.400 1.00 98.75 96 GLU A N 1
ATOM 685 C CA . GLU A 1 96 ? -0.232 -7.202 12.346 1.00 98.75 96 GLU A CA 1
ATOM 686 C C . GLU A 1 96 ? -1.627 -6.566 12.257 1.00 98.75 96 GLU A C 1
ATOM 688 O O . GLU A 1 96 ? -2.328 -6.483 13.259 1.00 98.75 96 GLU A O 1
ATOM 693 N N . ILE A 1 97 ? -2.042 -6.129 11.067 1.00 98.62 97 ILE A N 1
ATOM 694 C CA . ILE A 1 97 ? -3.398 -5.661 10.750 1.00 98.62 97 ILE A CA 1
ATOM 695 C C . ILE A 1 97 ? -3.961 -6.580 9.672 1.00 98.62 97 ILE A C 1
ATOM 697 O O . ILE A 1 97 ? -3.324 -6.751 8.628 1.00 98.62 97 ILE A O 1
ATOM 70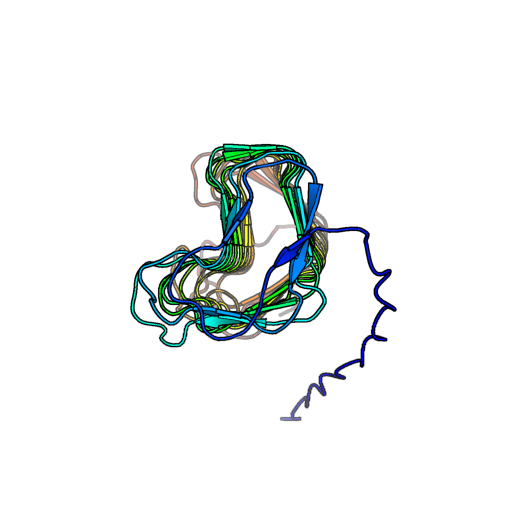1 N N . ARG A 1 98 ? -5.142 -7.168 9.889 1.00 98.44 98 ARG A N 1
ATOM 702 C CA . ARG A 1 98 ? -5.672 -8.153 8.937 1.00 98.44 98 ARG A CA 1
ATOM 703 C C . ARG A 1 98 ? -7.187 -8.268 8.835 1.00 98.44 98 ARG A C 1
ATOM 705 O O . ARG A 1 98 ? -7.902 -7.791 9.707 1.00 98.44 98 ARG A O 1
ATOM 712 N N . ASN A 1 99 ? -7.637 -8.985 7.803 1.00 97.69 99 ASN A N 1
ATOM 713 C CA . ASN A 1 99 ? -8.981 -9.555 7.646 1.00 97.69 99 ASN A CA 1
ATOM 714 C C . ASN A 1 99 ? -10.140 -8.556 7.775 1.00 97.69 99 ASN A C 1
ATOM 716 O O . ASN A 1 99 ? -10.936 -8.641 8.706 1.00 97.69 99 ASN A O 1
ATOM 720 N N . GLY A 1 100 ? -10.315 -7.640 6.829 1.00 98.31 100 GLY A N 1
ATOM 721 C CA . GLY A 1 100 ? -11.530 -6.819 6.812 1.00 98.31 100 GLY A CA 1
ATOM 722 C C . GLY A 1 100 ? -11.509 -5.717 5.778 1.00 98.31 100 GLY A C 1
ATOM 723 O O . GLY A 1 100 ? -10.711 -5.749 4.841 1.00 98.31 100 GLY A O 1
ATOM 724 N N . SER A 1 101 ? -12.415 -4.754 5.939 1.00 98.62 101 SER A N 1
ATOM 725 C CA . SER A 1 101 ? -12.563 -3.638 5.004 1.00 98.62 101 SER A CA 1
ATOM 726 C C . SER A 1 101 ? -12.357 -2.292 5.688 1.00 98.62 101 SER A C 1
ATOM 728 O O . SER A 1 101 ? -12.785 -2.083 6.822 1.00 98.62 101 SER A O 1
ATOM 730 N N . ILE A 1 102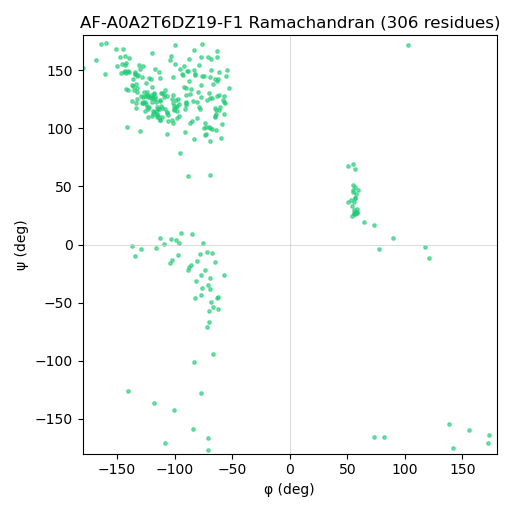 ? -11.728 -1.364 4.976 1.00 98.62 102 ILE A N 1
ATOM 731 C CA . ILE A 1 102 ? -11.572 0.031 5.369 1.00 98.62 102 ILE A CA 1
ATOM 732 C C . ILE A 1 102 ? -12.109 0.907 4.232 1.00 98.62 102 ILE A C 1
ATOM 734 O O . ILE A 1 102 ? -11.656 0.776 3.093 1.00 98.62 102 ILE A O 1
ATOM 738 N N . ALA A 1 103 ? -13.079 1.773 4.525 1.00 98.00 103 ALA A N 1
ATOM 739 C CA . ALA A 1 103 ? -13.835 2.493 3.497 1.00 98.00 103 ALA A CA 1
ATOM 740 C C . ALA A 1 103 ? -14.190 3.931 3.887 1.00 98.00 103 ALA A C 1
ATOM 742 O O . ALA A 1 103 ? -14.212 4.256 5.075 1.00 98.00 103 ALA A O 1
ATOM 743 N N . TYR A 1 104 ? -14.547 4.753 2.892 1.00 96.56 104 TYR A N 1
ATOM 744 C CA . TYR A 1 104 ? -15.007 6.139 3.065 1.00 96.56 104 TYR A CA 1
ATOM 745 C C . TYR A 1 104 ? -14.051 6.939 3.945 1.00 96.56 104 TYR A C 1
ATOM 747 O O . TYR A 1 104 ? -14.358 7.250 5.092 1.00 96.56 104 TYR A O 1
ATOM 755 N N . LEU A 1 105 ? -12.845 7.180 3.441 1.00 96.94 105 LEU A N 1
ATOM 756 C CA . LEU A 1 105 ? -11.748 7.713 4.234 1.00 96.94 105 LEU A CA 1
ATOM 757 C C . LEU A 1 105 ? -11.545 9.204 3.974 1.00 96.94 105 LEU A C 1
ATOM 759 O O . LEU A 1 105 ? -11.268 9.576 2.829 1.00 96.94 105 LEU A O 1
ATOM 763 N N . PRO A 1 106 ? -11.558 10.042 5.028 1.00 97.25 106 PRO A N 1
ATOM 764 C CA . PRO A 1 106 ? -11.234 11.451 4.874 1.00 97.25 106 PRO A CA 1
ATOM 765 C C . PRO A 1 106 ? -9.754 11.671 4.546 1.00 97.25 106 PRO A C 1
ATOM 767 O O . PRO A 1 106 ? -9.393 12.618 3.850 1.00 97.25 106 PRO A O 1
ATOM 770 N N . SER A 1 107 ? -8.887 10.759 4.996 1.00 97.31 107 SER A N 1
ATOM 771 C CA . SER A 1 107 ? -7.458 10.761 4.694 1.00 97.31 107 SER A CA 1
ATOM 772 C C . SER A 1 107 ? -6.935 9.336 4.456 1.00 97.31 107 SER A C 1
ATOM 774 O O . SER A 1 107 ? -7.431 8.638 3.572 1.00 97.31 107 SER A O 1
ATOM 776 N N . THR A 1 108 ? -5.893 8.911 5.176 1.00 97.88 108 THR A N 1
ATOM 777 C CA . THR A 1 108 ? -5.171 7.652 4.931 1.00 97.88 108 THR A CA 1
ATOM 778 C C . THR A 1 108 ? -5.803 6.472 5.669 1.00 97.88 108 THR A C 1
ATOM 780 O O . THR A 1 108 ? -6.222 6.611 6.820 1.00 97.88 108 THR A O 1
ATOM 783 N N . ALA A 1 109 ? -5.861 5.299 5.025 1.00 98.38 109 ALA A N 1
ATOM 784 C CA . ALA A 1 109 ? -6.464 4.111 5.634 1.00 98.38 109 ALA A CA 1
ATOM 785 C C . ALA A 1 109 ? -5.600 3.574 6.781 1.00 98.38 109 ALA A C 1
ATOM 787 O O . ALA A 1 109 ? -6.060 3.474 7.917 1.00 98.38 109 ALA A O 1
ATOM 788 N N . ILE A 1 110 ? -4.339 3.258 6.486 1.00 98.56 110 ILE A N 1
ATOM 789 C CA . ILE A 1 110 ? -3.381 2.722 7.455 1.00 98.56 110 ILE A CA 1
ATOM 790 C C . ILE A 1 110 ? -2.116 3.565 7.399 1.00 98.56 110 ILE A C 1
ATOM 792 O O . ILE A 1 110 ? -1.489 3.672 6.345 1.00 98.56 110 ILE A O 1
ATOM 796 N N . SER A 1 111 ? -1.743 4.147 8.535 1.00 98.56 111 SER A N 1
ATOM 797 C CA . SER A 1 111 ? -0.532 4.947 8.678 1.00 98.56 111 SER A CA 1
ATOM 798 C C . SER A 1 111 ? 0.316 4.431 9.825 1.00 98.56 111 SER A C 1
ATOM 800 O O . SER A 1 111 ? -0.083 4.536 10.984 1.00 98.56 111 SER A O 1
ATOM 802 N N . VAL A 1 112 ? 1.506 3.931 9.499 1.00 98.56 112 VAL A N 1
ATOM 803 C CA . VAL A 1 112 ? 2.547 3.601 10.476 1.00 98.56 112 VAL A CA 1
ATOM 804 C C . VAL A 1 112 ? 3.726 4.539 10.262 1.00 98.56 112 VAL A C 1
ATOM 806 O O . VAL A 1 112 ? 4.333 4.548 9.193 1.00 98.56 112 VAL A O 1
ATOM 809 N N . TRP A 1 113 ? 4.040 5.370 11.253 1.00 98.38 113 TRP A N 1
ATOM 810 C CA . TRP A 1 113 ? 5.071 6.393 11.078 1.00 98.38 113 TRP A CA 1
ATOM 811 C C . TRP A 1 113 ? 6.471 5.790 10.933 1.00 98.38 113 TRP A C 1
ATOM 813 O O . TRP A 1 113 ? 7.194 6.137 10.004 1.00 98.38 113 TRP A O 1
ATOM 823 N N . SER A 1 114 ? 6.848 4.882 11.831 1.00 98.50 114 SER A N 1
ATOM 824 C CA . SER A 1 114 ? 8.144 4.197 11.821 1.00 98.50 114 SER A CA 1
ATOM 825 C C . SER A 1 114 ? 8.081 2.908 12.642 1.00 98.50 114 SER A C 1
ATOM 827 O O . SER A 1 114 ? 7.073 2.631 13.295 1.00 98.50 114 SER A O 1
ATOM 829 N N . GLY A 1 115 ? 9.145 2.101 12.615 1.00 98.06 115 GLY A N 1
ATOM 830 C CA . GLY A 1 115 ? 9.171 0.834 13.340 1.00 98.06 115 GLY A CA 1
ATOM 831 C C . GLY A 1 115 ? 9.796 -0.316 12.569 1.00 98.06 115 GLY A C 1
ATOM 832 O O . GLY A 1 115 ? 10.588 -0.094 11.654 1.00 98.06 115 GLY A O 1
ATOM 833 N N . GLU A 1 116 ? 9.399 -1.537 12.919 1.00 98.62 116 GLU A N 1
ATOM 834 C CA . GLU A 1 116 ? 9.837 -2.756 12.236 1.00 98.62 116 GLU A CA 1
ATOM 835 C C . GLU A 1 116 ? 8.773 -3.863 12.289 1.00 98.62 116 GLU A C 1
ATOM 837 O O . GLU A 1 116 ? 7.982 -3.939 13.234 1.00 98.62 116 GLU A O 1
ATOM 842 N N . ASN A 1 117 ? 8.790 -4.764 11.303 1.00 98.44 117 ASN A N 1
ATOM 843 C CA . ASN A 1 117 ? 7.967 -5.977 11.263 1.00 98.44 117 ASN A CA 1
ATOM 844 C C . ASN A 1 117 ? 6.462 -5.674 11.297 1.00 98.44 117 ASN A C 1
ATOM 846 O O . ASN A 1 117 ? 5.693 -6.274 12.054 1.00 98.44 117 ASN A O 1
ATOM 850 N N . VAL A 1 118 ? 6.040 -4.723 10.465 1.00 98.69 118 VAL A N 1
ATOM 851 C CA . VAL A 1 118 ? 4.627 -4.395 10.254 1.00 98.69 118 VAL A CA 1
ATOM 852 C C . VAL A 1 118 ? 4.054 -5.316 9.183 1.00 98.69 118 VAL A C 1
ATOM 854 O O . VAL A 1 118 ? 4.650 -5.508 8.130 1.00 98.69 118 VAL A O 1
ATOM 857 N N . ARG A 1 119 ? 2.878 -5.886 9.423 1.00 98.75 119 ARG A N 1
ATOM 858 C CA . ARG A 1 119 ? 2.214 -6.822 8.516 1.00 98.75 119 ARG A CA 1
ATOM 859 C C . ARG A 1 119 ? 0.796 -6.347 8.254 1.00 98.75 119 ARG A C 1
ATOM 861 O O . ARG A 1 119 ? 0.019 -6.191 9.187 1.00 98.75 119 ARG A O 1
ATOM 868 N N . ILE A 1 120 ? 0.450 -6.128 6.993 1.00 98.69 120 ILE A N 1
ATOM 869 C CA . ILE A 1 120 ? -0.889 -5.719 6.563 1.00 98.69 120 ILE A CA 1
ATOM 870 C C . ILE A 1 120 ? -1.373 -6.754 5.557 1.00 98.69 120 ILE A C 1
ATOM 872 O O . ILE A 1 120 ? -0.808 -6.873 4.468 1.00 98.69 120 ILE A O 1
ATOM 876 N N . ILE A 1 121 ? -2.353 -7.559 5.963 1.00 98.75 121 ILE A N 1
ATOM 877 C CA . ILE A 1 121 ? -2.659 -8.831 5.305 1.00 98.75 121 ILE A CA 1
ATOM 878 C C . ILE A 1 121 ? -4.167 -8.997 5.104 1.00 98.75 121 ILE A C 1
ATOM 880 O O . ILE A 1 121 ? -4.926 -8.841 6.051 1.00 98.75 121 ILE A O 1
ATOM 884 N N . ASP A 1 122 ? -4.614 -9.386 3.910 1.00 98.38 122 ASP A N 1
ATOM 885 C CA . ASP A 1 122 ? -6.034 -9.691 3.650 1.00 98.38 122 ASP A CA 1
ATOM 886 C C . ASP A 1 122 ? -6.970 -8.502 4.000 1.00 98.38 122 ASP A C 1
ATOM 888 O O . ASP A 1 122 ? -8.048 -8.666 4.582 1.00 98.38 122 ASP A O 1
ATOM 892 N N . VAL A 1 123 ? -6.544 -7.272 3.675 1.00 98.62 123 VAL A N 1
ATOM 893 C CA . VAL A 1 123 ? -7.317 -6.037 3.905 1.00 98.62 123 VAL A CA 1
ATOM 894 C C . VAL A 1 123 ? -7.835 -5.470 2.584 1.00 98.62 123 VAL A C 1
ATOM 896 O O . VAL A 1 123 ? -7.091 -5.312 1.613 1.00 98.62 123 VAL A O 1
ATOM 899 N N . ARG A 1 124 ? -9.119 -5.102 2.555 1.00 98.56 124 ARG A N 1
ATOM 900 C CA . ARG A 1 124 ? -9.725 -4.331 1.466 1.00 98.56 124 ARG A CA 1
ATOM 901 C C . ARG A 1 124 ? -9.760 -2.850 1.832 1.00 98.56 124 ARG A C 1
ATOM 903 O O . ARG A 1 124 ? -10.335 -2.489 2.850 1.00 98.56 124 ARG A O 1
ATOM 910 N N . ILE A 1 125 ? -9.198 -1.989 0.994 1.00 98.62 125 ILE A N 1
ATOM 911 C CA . ILE A 1 125 ? -9.219 -0.532 1.163 1.00 98.62 125 ILE A CA 1
ATOM 912 C C . ILE A 1 125 ? -9.901 0.087 -0.054 1.00 98.62 125 ILE A C 1
ATOM 914 O O . ILE A 1 125 ? -9.501 -0.186 -1.187 1.00 98.62 125 ILE A O 1
ATOM 918 N N . HIS A 1 126 ? -10.918 0.921 0.159 1.00 97.62 126 HIS A N 1
ATOM 919 C CA . HIS A 1 126 ? -11.539 1.668 -0.932 1.00 97.62 126 HIS A CA 1
ATOM 920 C C . HIS A 1 126 ? -12.061 3.047 -0.527 1.00 97.62 126 HIS A C 1
ATOM 922 O O . HIS A 1 126 ? -12.258 3.321 0.653 1.00 97.62 126 HIS A O 1
ATOM 928 N N . ASP A 1 127 ? -12.275 3.905 -1.525 1.00 95.62 127 ASP A N 1
ATOM 929 C CA . ASP A 1 127 ? -12.863 5.242 -1.383 1.00 95.62 127 ASP A CA 1
ATOM 930 C C . ASP A 1 127 ? -12.090 6.140 -0.398 1.00 95.62 127 ASP A C 1
ATOM 932 O O . ASP A 1 127 ? -12.599 6.520 0.658 1.00 95.62 127 ASP A O 1
ATOM 936 N N . SER A 1 128 ? -10.837 6.477 -0.735 1.00 93.56 128 SER A N 1
ATOM 937 C CA . SER A 1 128 ? -10.029 7.457 0.014 1.00 93.56 128 SER A CA 1
ATOM 938 C C . SER A 1 128 ? -9.924 8.775 -0.742 1.00 93.56 128 SER A C 1
ATOM 940 O O . SER A 1 128 ? -9.259 8.860 -1.779 1.00 93.56 128 SER A O 1
ATOM 942 N N . ALA A 1 129 ? -10.551 9.821 -0.199 1.00 87.81 129 ALA A N 1
ATOM 943 C CA . ALA A 1 129 ? -10.700 11.112 -0.868 1.00 87.81 129 ALA A CA 1
ATOM 944 C C . ALA A 1 129 ? -9.383 11.889 -1.013 1.00 87.81 129 ALA A C 1
ATOM 946 O O . ALA A 1 129 ? -9.146 12.514 -2.043 1.00 87.81 129 ALA A O 1
ATOM 947 N N . THR A 1 130 ? -8.494 11.854 -0.015 1.00 92.75 130 THR A N 1
ATOM 948 C CA . THR A 1 130 ? -7.291 12.718 -0.022 1.00 92.75 130 THR A CA 1
ATOM 949 C C . THR A 1 130 ? -5.988 12.010 0.355 1.00 92.75 130 THR A C 1
ATOM 951 O O . THR A 1 130 ? -4.901 12.588 0.232 1.00 92.75 130 THR A O 1
ATOM 954 N N . GLY A 1 131 ? -6.070 10.769 0.839 1.00 94.19 131 GLY A N 1
ATOM 955 C CA . GLY A 1 131 ? -4.966 10.083 1.500 1.00 94.19 131 GLY A CA 1
ATOM 956 C C . GLY A 1 131 ? -4.328 8.956 0.701 1.00 94.19 131 GLY A C 1
ATOM 957 O O . GLY A 1 131 ? -4.565 8.765 -0.492 1.00 94.19 131 GLY A O 1
ATOM 958 N N . PHE A 1 132 ? -3.464 8.227 1.403 1.00 98.06 132 PHE A N 1
ATOM 959 C CA . PHE A 1 132 ? -2.877 6.976 0.940 1.00 98.06 132 PHE A CA 1
ATOM 960 C C . PHE A 1 132 ? -3.790 5.799 1.302 1.00 98.06 132 PHE A C 1
ATOM 962 O O . PHE A 1 132 ? -4.603 5.888 2.224 1.00 98.06 132 PHE A O 1
ATOM 969 N N . GLY A 1 133 ? -3.624 4.669 0.619 1.00 98.25 133 GLY A N 1
ATOM 970 C CA . GLY A 1 133 ? -4.210 3.415 1.085 1.00 98.25 133 GLY A CA 1
ATOM 971 C C . GLY A 1 133 ? -3.436 2.958 2.314 1.00 98.25 133 GLY A C 1
ATOM 972 O O . GLY A 1 133 ? -3.891 3.081 3.448 1.00 98.25 133 GLY A O 1
ATOM 973 N N . ILE A 1 134 ? -2.205 2.521 2.079 1.00 98.56 134 ILE A N 1
ATOM 974 C CA . ILE A 1 134 ? -1.248 2.135 3.112 1.00 98.56 134 ILE A CA 1
ATOM 975 C C . ILE A 1 134 ? -0.041 3.062 3.027 1.00 98.56 134 ILE A C 1
ATOM 977 O O . ILE A 1 134 ? 0.548 3.208 1.957 1.00 98.56 134 ILE A O 1
ATOM 981 N N . THR A 1 135 ? 0.361 3.643 4.155 1.00 98.50 135 THR A N 1
ATOM 982 C CA . THR A 1 135 ? 1.651 4.321 4.292 1.00 98.50 135 THR A CA 1
ATOM 983 C C . THR A 1 135 ? 2.408 3.771 5.496 1.00 98.50 135 THR A C 1
ATOM 985 O O . THR A 1 135 ? 1.851 3.653 6.588 1.00 98.50 135 THR A O 1
ATOM 988 N N . SER A 1 136 ? 3.678 3.429 5.299 1.00 98.44 136 SER A N 1
ATOM 989 C CA . SER A 1 136 ? 4.551 2.933 6.365 1.00 98.44 136 SER A CA 1
ATOM 990 C C . SER A 1 136 ? 5.949 3.515 6.216 1.00 98.44 136 SER A C 1
ATOM 992 O O . SER A 1 136 ? 6.509 3.510 5.121 1.00 98.44 136 SER A O 1
ATOM 994 N N . GLY A 1 137 ? 6.512 4.017 7.311 1.00 98.38 137 GLY A N 1
ATOM 995 C CA . GLY A 1 137 ? 7.948 4.279 7.417 1.00 98.38 137 GLY A CA 1
ATOM 996 C C . GLY A 1 137 ? 8.716 3.179 8.158 1.00 98.38 137 GLY A C 1
ATOM 997 O O . GLY A 1 137 ? 9.906 3.347 8.423 1.00 98.38 137 GLY A O 1
ATOM 998 N N . ALA A 1 138 ? 8.047 2.087 8.545 1.00 98.31 138 ALA A N 1
ATOM 999 C CA . ALA A 1 138 ? 8.666 0.956 9.230 1.00 98.31 138 ALA A CA 1
ATOM 1000 C C . ALA A 1 138 ? 9.467 0.073 8.263 1.00 98.31 138 ALA A C 1
ATOM 1002 O O . ALA A 1 138 ? 9.052 -0.132 7.124 1.00 98.31 138 ALA A O 1
ATOM 1003 N N . ALA A 1 139 ? 10.580 -0.485 8.738 1.00 98.44 139 ALA A N 1
ATOM 1004 C CA . ALA A 1 139 ? 11.345 -1.487 8.001 1.00 98.44 139 ALA A CA 1
ATOM 1005 C C . ALA A 1 139 ? 10.681 -2.871 8.071 1.00 98.44 139 ALA A C 1
ATOM 1007 O O . ALA A 1 139 ? 9.868 -3.145 8.961 1.00 98.44 139 ALA A O 1
ATOM 1008 N N . ASN A 1 140 ? 11.049 -3.757 7.145 1.00 98.31 140 ASN A N 1
ATOM 1009 C CA . ASN A 1 140 ? 10.524 -5.118 7.051 1.00 98.31 140 ASN A CA 1
ATOM 1010 C C . ASN A 1 140 ? 8.982 -5.147 7.019 1.00 98.31 140 ASN A C 1
ATOM 1012 O O . ASN A 1 140 ? 8.347 -6.005 7.642 1.00 98.31 140 ASN A O 1
ATOM 1016 N N . THR A 1 141 ? 8.360 -4.183 6.329 1.00 98.62 141 THR A N 1
ATOM 1017 C CA . THR A 1 141 ? 6.905 -4.127 6.188 1.00 98.62 141 THR A CA 1
ATOM 1018 C C . THR A 1 141 ? 6.447 -5.151 5.147 1.00 98.62 141 THR A C 1
ATOM 1020 O O . THR A 1 141 ? 6.898 -5.143 4.003 1.00 98.62 141 THR A O 1
ATOM 1023 N N . LEU A 1 142 ? 5.501 -6.015 5.517 1.00 98.69 142 LEU A N 1
ATOM 1024 C CA . LEU A 1 142 ? 4.814 -6.939 4.616 1.00 98.69 142 LEU A CA 1
ATOM 1025 C C . LEU A 1 142 ? 3.421 -6.402 4.270 1.00 98.69 142 LEU A C 1
ATOM 1027 O O . LEU A 1 142 ? 2.579 -6.256 5.156 1.00 98.69 142 LEU A O 1
ATOM 1031 N N . VAL A 1 143 ? 3.149 -6.203 2.982 1.00 98.75 143 VAL A N 1
ATOM 1032 C CA . VAL A 1 143 ? 1.803 -5.935 2.454 1.00 98.75 143 VAL A CA 1
ATOM 1033 C C . VAL A 1 143 ? 1.390 -7.092 1.553 1.00 98.75 143 VAL A C 1
ATOM 1035 O O . VAL A 1 143 ? 1.981 -7.302 0.487 1.00 98.75 143 VAL A O 1
ATOM 1038 N N . GLU A 1 144 ? 0.390 -7.863 1.980 1.00 98.75 144 GLU A N 1
ATOM 1039 C CA . GLU A 1 144 ? 0.033 -9.117 1.322 1.00 98.75 144 GLU A CA 1
ATOM 1040 C C . GLU A 1 144 ? -1.467 -9.327 1.126 1.00 98.75 144 GLU A C 1
ATOM 1042 O O . GLU A 1 144 ? -2.244 -9.166 2.062 1.00 98.75 144 GLU A O 1
ATOM 1047 N N . ARG A 1 145 ? -1.866 -9.808 -0.060 1.00 98.56 145 ARG A N 1
ATOM 1048 C CA . ARG A 1 145 ? -3.257 -10.211 -0.354 1.00 98.56 145 ARG A CA 1
ATOM 1049 C C . ARG A 1 145 ? -4.284 -9.103 -0.091 1.00 98.56 145 ARG A C 1
ATOM 1051 O O . ARG A 1 145 ? -5.443 -9.368 0.216 1.00 98.56 145 ARG A O 1
ATOM 1058 N N . CYS A 1 146 ? -3.871 -7.850 -0.232 1.00 98.69 146 CYS A N 1
ATOM 1059 C CA . CYS A 1 146 ? -4.749 -6.701 -0.084 1.00 98.69 146 CYS A CA 1
ATOM 1060 C C . CYS A 1 146 ? -5.417 -6.343 -1.414 1.00 98.69 146 CYS A C 1
ATOM 1062 O O . CYS A 1 146 ? -4.834 -6.503 -2.491 1.00 98.69 146 CYS A O 1
ATOM 1064 N N . HIS A 1 147 ? -6.627 -5.792 -1.328 1.00 98.56 147 HIS A N 1
ATOM 1065 C CA . HIS A 1 147 ? -7.324 -5.185 -2.460 1.00 98.56 147 HIS A CA 1
ATOM 1066 C C . HIS A 1 147 ? -7.500 -3.692 -2.192 1.00 98.56 147 HIS A C 1
ATOM 1068 O O . HIS A 1 147 ? -8.250 -3.311 -1.297 1.00 98.56 147 HIS A O 1
ATOM 1074 N N . ILE A 1 148 ? -6.807 -2.848 -2.955 1.00 98.62 148 ILE A N 1
ATOM 1075 C CA . ILE A 1 148 ? -6.790 -1.398 -2.757 1.00 98.62 148 ILE A CA 1
ATOM 1076 C C . ILE A 1 148 ? -7.323 -0.716 -4.012 1.00 98.62 148 ILE A C 1
ATOM 1078 O O . ILE A 1 148 ? -6.787 -0.910 -5.103 1.00 98.62 148 ILE A O 1
ATOM 1082 N N . SER A 1 149 ? -8.369 0.090 -3.866 1.00 98.19 149 SER A N 1
ATOM 1083 C CA . SER A 1 149 ? -8.990 0.768 -5.004 1.00 98.19 149 SER A CA 1
ATOM 1084 C C . SER A 1 149 ? -9.454 2.177 -4.686 1.00 98.19 149 SER A C 1
ATOM 1086 O O . SER A 1 149 ? -9.746 2.463 -3.532 1.00 98.19 149 SER A O 1
ATOM 1088 N N . LEU A 1 150 ? -9.585 3.038 -5.698 1.00 96.56 150 LEU A N 1
ATOM 1089 C CA . LEU A 1 150 ? -10.181 4.374 -5.537 1.00 96.56 150 LEU A CA 1
ATOM 1090 C C . LEU A 1 150 ? -9.477 5.200 -4.441 1.00 96.56 150 LEU A C 1
ATOM 1092 O O . LEU A 1 150 ? -10.108 5.808 -3.576 1.00 96.56 150 LEU A O 1
ATOM 1096 N N . VAL A 1 151 ? -8.141 5.178 -4.464 1.00 96.88 151 VAL A N 1
ATOM 1097 C CA . VAL A 1 151 ? -7.279 5.953 -3.561 1.00 96.88 151 VAL A CA 1
ATOM 1098 C C . VAL A 1 151 ? -6.636 7.105 -4.325 1.00 96.88 151 VAL A C 1
ATOM 1100 O O . VAL A 1 151 ? -5.978 6.894 -5.344 1.00 96.88 151 VAL A O 1
ATOM 1103 N N . ASN A 1 152 ? -6.767 8.323 -3.801 1.00 95.44 152 ASN A N 1
ATOM 1104 C CA . ASN A 1 152 ? -6.313 9.535 -4.489 1.00 95.44 152 ASN A CA 1
ATOM 1105 C C . ASN A 1 152 ? -4.794 9.804 -4.436 1.00 95.44 152 ASN A C 1
ATOM 1107 O O . ASN A 1 152 ? -4.312 10.691 -5.144 1.00 95.44 152 ASN A O 1
ATOM 1111 N N . LYS A 1 153 ? -4.013 9.039 -3.661 1.00 96.31 153 LYS A N 1
ATOM 1112 C CA . LYS A 1 153 ? -2.533 9.045 -3.694 1.00 96.31 153 LYS A CA 1
ATOM 1113 C C . LYS A 1 153 ? -1.975 7.674 -4.099 1.00 96.31 153 LYS A C 1
ATOM 1115 O O . LYS A 1 153 ? -2.454 7.070 -5.053 1.00 96.31 153 LYS A O 1
ATOM 1120 N N . TYR A 1 154 ? -0.931 7.199 -3.420 1.00 97.62 154 TYR A N 1
ATOM 1121 C CA . TYR A 1 154 ? -0.431 5.840 -3.604 1.00 97.62 154 TYR A CA 1
ATOM 1122 C C . TYR A 1 154 ? -1.344 4.851 -2.890 1.00 97.62 154 TYR A C 1
ATOM 1124 O O . TYR A 1 154 ? -1.748 5.077 -1.744 1.00 97.62 154 TYR A O 1
ATOM 1132 N N . ALA A 1 155 ? -1.621 3.734 -3.555 1.00 98.19 155 ALA A N 1
ATOM 1133 C CA . ALA A 1 155 ? -2.268 2.598 -2.923 1.00 98.19 155 ALA A CA 1
ATOM 1134 C C . ALA A 1 155 ? -1.389 2.034 -1.796 1.00 98.19 155 ALA A C 1
ATOM 1136 O O . ALA A 1 155 ? -1.883 1.807 -0.692 1.00 98.19 155 ALA A O 1
ATOM 1137 N N . VAL A 1 156 ? -0.086 1.882 -2.056 1.00 98.50 156 VAL A N 1
ATOM 1138 C CA . VAL A 1 156 ? 0.922 1.460 -1.074 1.00 98.50 156 VAL A CA 1
ATOM 1139 C C . VAL A 1 156 ? 2.134 2.384 -1.163 1.00 98.50 156 VAL A C 1
ATOM 1141 O O . VAL A 1 156 ? 2.705 2.533 -2.239 1.00 98.50 156 VAL A O 1
ATOM 1144 N N . ASN A 1 157 ? 2.525 2.992 -0.043 1.00 98.38 157 ASN A N 1
ATOM 1145 C CA . ASN A 1 157 ? 3.676 3.886 0.066 1.00 98.38 157 ASN A CA 1
ATOM 1146 C C . ASN A 1 157 ? 4.577 3.495 1.247 1.00 98.38 157 ASN A C 1
ATOM 1148 O O . ASN A 1 157 ? 4.308 3.868 2.392 1.00 98.38 157 ASN A O 1
ATOM 1152 N N . LEU A 1 158 ? 5.649 2.758 0.969 1.00 98.00 158 LEU A N 1
ATOM 1153 C CA . LEU A 1 158 ? 6.668 2.381 1.950 1.00 98.00 158 LEU A CA 1
ATOM 1154 C C . LEU A 1 158 ? 7.919 3.223 1.670 1.00 98.00 158 LEU A C 1
ATOM 1156 O O . LEU A 1 158 ? 8.668 2.930 0.746 1.00 98.00 158 LEU A O 1
ATOM 1160 N N . TRP A 1 159 ? 8.067 4.346 2.375 1.00 94.81 159 TRP A N 1
ATOM 1161 C CA . TRP A 1 159 ? 8.904 5.478 1.932 1.00 94.81 159 TRP A CA 1
ATOM 1162 C C . TRP A 1 159 ? 10.251 5.608 2.650 1.00 94.81 159 TRP A C 1
ATOM 1164 O O . TRP A 1 159 ? 11.133 6.317 2.163 1.00 94.81 159 TRP A O 1
ATOM 1174 N N . SER A 1 160 ? 10.423 4.937 3.788 1.00 93.12 160 SER A N 1
ATOM 1175 C CA . SER A 1 160 ? 11.687 4.920 4.539 1.00 93.12 160 SER A CA 1
ATOM 1176 C C . SER A 1 160 ? 12.082 3.540 5.067 1.00 93.12 160 SER A C 1
ATOM 1178 O O . SER A 1 160 ? 13.123 3.421 5.712 1.00 93.12 160 SER A O 1
ATOM 1180 N N . GLY A 1 161 ? 11.254 2.518 4.833 1.00 87.06 161 GLY A N 1
ATOM 1181 C CA . GLY A 1 161 ? 11.553 1.141 5.212 1.00 87.06 161 GLY A CA 1
ATOM 1182 C C . GLY A 1 161 ? 12.661 0.542 4.347 1.00 87.06 161 GLY A C 1
ATOM 1183 O O . GLY A 1 161 ? 12.978 1.037 3.270 1.00 87.06 161 GLY A O 1
ATOM 1184 N N . THR A 1 162 ? 13.285 -0.528 4.820 1.00 95.12 162 THR A N 1
ATOM 1185 C CA . THR A 1 162 ? 14.131 -1.402 3.999 1.00 95.12 162 THR A CA 1
ATOM 1186 C C . THR A 1 162 ? 13.707 -2.842 4.246 1.00 95.12 162 THR A C 1
ATOM 1188 O O . THR A 1 162 ? 13.131 -3.143 5.292 1.00 95.12 162 THR A O 1
ATOM 1191 N N . GLY A 1 163 ? 13.947 -3.734 3.282 1.00 96.62 163 GLY A N 1
ATOM 1192 C CA . GLY A 1 163 ? 13.520 -5.133 3.405 1.00 96.62 163 GLY A CA 1
ATOM 1193 C C . GLY A 1 163 ? 12.009 -5.333 3.249 1.00 96.62 163 GLY A C 1
ATOM 1194 O O . GLY A 1 163 ? 11.478 -6.370 3.646 1.00 96.62 163 GLY A O 1
ATOM 1195 N N . ASP A 1 164 ? 11.302 -4.347 2.694 1.00 98.31 164 ASP A N 1
ATOM 1196 C CA . ASP A 1 164 ? 9.854 -4.409 2.535 1.00 98.31 164 ASP A CA 1
ATOM 1197 C C . ASP A 1 164 ? 9.439 -5.457 1.497 1.00 98.31 164 ASP A C 1
ATOM 1199 O O . ASP A 1 164 ? 10.083 -5.639 0.460 1.00 98.31 164 ASP A O 1
ATOM 1203 N N . VAL A 1 165 ? 8.318 -6.133 1.747 1.00 98.62 165 VAL A N 1
ATOM 1204 C CA . VAL A 1 165 ? 7.757 -7.149 0.854 1.00 98.62 165 VAL A CA 1
ATOM 1205 C C . VAL A 1 165 ? 6.323 -6.783 0.505 1.00 98.62 165 VAL A C 1
ATOM 1207 O O . VAL A 1 165 ? 5.442 -6.767 1.359 1.00 98.62 165 VAL A O 1
ATOM 1210 N N . ILE A 1 166 ? 6.057 -6.553 -0.778 1.00 98.75 166 ILE A N 1
ATOM 1211 C CA . ILE A 1 166 ? 4.714 -6.267 -1.290 1.00 98.75 166 ILE A CA 1
ATOM 1212 C C . ILE A 1 166 ? 4.353 -7.354 -2.290 1.00 98.75 166 ILE A C 1
ATOM 1214 O O . ILE A 1 166 ? 4.944 -7.430 -3.372 1.00 98.75 166 ILE A O 1
ATOM 1218 N N . ARG A 1 167 ? 3.399 -8.225 -1.948 1.00 98.69 167 ARG A N 1
ATOM 1219 C CA . ARG A 1 167 ? 3.050 -9.340 -2.835 1.00 98.69 167 ARG A CA 1
ATOM 1220 C C . ARG A 1 167 ? 1.590 -9.754 -2.844 1.00 98.69 167 ARG A C 1
ATOM 1222 O O . ARG A 1 167 ? 0.885 -9.605 -1.853 1.00 98.69 167 ARG A O 1
ATOM 1229 N N . ASN A 1 168 ? 1.171 -10.365 -3.949 1.00 98.62 168 ASN A N 1
ATOM 1230 C CA . ASN A 1 168 ? -0.177 -10.915 -4.116 1.00 98.62 168 ASN A CA 1
ATOM 1231 C C . ASN A 1 168 ? -1.293 -9.869 -3.936 1.00 98.62 168 ASN A C 1
ATOM 1233 O O . ASN A 1 168 ? -2.389 -10.222 -3.513 1.00 98.62 168 ASN A O 1
ATOM 1237 N N . ASN A 1 169 ? -1.029 -8.587 -4.206 1.00 98.69 169 ASN A N 1
ATOM 1238 C CA . ASN A 1 169 ? -2.021 -7.524 -4.040 1.00 98.69 169 ASN A CA 1
ATOM 1239 C C . ASN A 1 169 ? -2.745 -7.211 -5.354 1.00 98.69 169 ASN A C 1
ATOM 1241 O O . ASN A 1 169 ? -2.171 -7.323 -6.441 1.00 98.69 169 ASN A O 1
ATOM 1245 N N . GLN A 1 170 ?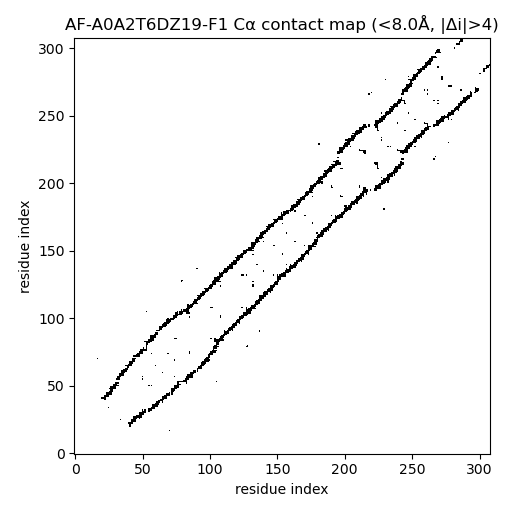 -3.987 -6.748 -5.237 1.00 98.50 170 GLN A N 1
ATOM 1246 C CA . GLN A 1 170 ? -4.776 -6.195 -6.333 1.00 98.50 170 GLN A CA 1
ATOM 1247 C C . GLN A 1 170 ? -4.969 -4.693 -6.112 1.00 98.50 170 GLN A C 1
ATOM 1249 O O . GLN A 1 170 ? -5.577 -4.275 -5.128 1.00 98.50 170 GLN A O 1
ATOM 1254 N N . ILE A 1 171 ? -4.454 -3.874 -7.025 1.00 98.44 171 ILE A N 1
ATOM 1255 C CA . ILE A 1 171 ? -4.494 -2.413 -6.935 1.00 98.44 171 ILE A CA 1
ATOM 1256 C C . ILE A 1 171 ? -5.146 -1.855 -8.195 1.00 98.44 171 ILE A C 1
ATOM 1258 O O . ILE A 1 171 ? -4.652 -2.098 -9.295 1.00 98.44 171 ILE A O 1
ATOM 1262 N N . VAL A 1 172 ? -6.253 -1.121 -8.054 1.00 97.56 172 VAL A N 1
ATOM 1263 C CA . VAL A 1 172 ? -7.070 -0.691 -9.202 1.00 97.56 172 VAL A CA 1
ATOM 1264 C C . VAL A 1 172 ? -7.614 0.724 -9.019 1.00 97.56 172 VAL A C 1
ATOM 1266 O O . VAL A 1 172 ? -8.193 1.031 -7.985 1.00 97.56 172 VAL A O 1
ATOM 1269 N N . ASN A 1 173 ? -7.523 1.576 -10.045 1.00 96.12 173 ASN A N 1
ATOM 1270 C CA . ASN A 1 173 ? -8.096 2.934 -10.020 1.00 96.12 173 ASN A CA 1
ATOM 1271 C C . ASN A 1 173 ? -7.590 3.797 -8.846 1.00 96.12 173 ASN A C 1
ATOM 1273 O O . ASN A 1 173 ? -8.359 4.527 -8.224 1.00 96.12 173 ASN A O 1
ATOM 1277 N N . CYS A 1 174 ? -6.303 3.699 -8.525 1.00 95.94 174 CYS A N 1
ATOM 1278 C CA . CYS A 1 174 ? -5.623 4.604 -7.593 1.00 95.94 174 CYS A CA 1
ATOM 1279 C C . CYS A 1 174 ? -4.763 5.595 -8.380 1.00 95.94 174 CYS A C 1
ATOM 1281 O O . CYS A 1 174 ? -4.392 5.285 -9.508 1.00 95.94 174 CYS A O 1
ATOM 1283 N N . THR A 1 175 ? -4.399 6.746 -7.810 1.00 95.44 175 THR A N 1
ATOM 1284 C CA . THR A 1 175 ? -3.548 7.736 -8.503 1.00 95.44 175 THR A CA 1
ATOM 1285 C C . THR A 1 175 ? -2.156 7.186 -8.808 1.00 95.44 175 THR A C 1
ATOM 1287 O O . THR A 1 175 ? -1.677 7.317 -9.933 1.00 95.44 175 THR A O 1
ATOM 1290 N N . ASN A 1 176 ? -1.529 6.535 -7.827 1.00 95.94 176 ASN A N 1
ATOM 1291 C CA . ASN A 1 176 ? -0.309 5.746 -7.995 1.00 95.94 176 ASN A CA 1
ATOM 1292 C C . ASN A 1 176 ? -0.520 4.346 -7.403 1.00 95.94 176 ASN A C 1
ATOM 1294 O O . ASN A 1 176 ? -1.332 4.163 -6.491 1.00 95.94 176 ASN A O 1
ATOM 1298 N N . GLY A 1 177 ? 0.210 3.355 -7.908 1.00 97.38 177 GLY A N 1
ATOM 1299 C CA . GLY A 1 177 ? 0.134 1.985 -7.421 1.00 97.38 177 GLY A CA 1
ATOM 1300 C C . GLY A 1 177 ? 1.009 1.782 -6.188 1.00 97.38 177 GLY A C 1
ATOM 1301 O O . GLY A 1 177 ? 0.620 2.134 -5.073 1.00 97.38 177 GLY A O 1
ATOM 1302 N N . ILE A 1 178 ? 2.181 1.191 -6.397 1.00 98.12 178 ILE A N 1
ATOM 1303 C CA . ILE A 1 178 ? 3.111 0.780 -5.343 1.00 98.12 178 ILE A CA 1
ATOM 1304 C C . ILE A 1 178 ? 4.338 1.686 -5.371 1.00 98.12 178 ILE A C 1
ATOM 1306 O O . ILE A 1 178 ? 4.962 1.822 -6.417 1.00 98.12 178 ILE A O 1
ATOM 1310 N N . HIS A 1 179 ? 4.704 2.238 -4.219 1.00 98.06 179 HIS A N 1
ATOM 1311 C CA . HIS A 1 179 ? 6.010 2.834 -3.968 1.00 98.06 179 HIS A CA 1
ATOM 1312 C C . HIS A 1 179 ? 6.690 2.108 -2.807 1.00 98.06 179 HIS A C 1
ATOM 1314 O O . HIS A 1 179 ? 6.083 1.938 -1.744 1.00 98.06 179 HIS A O 1
ATOM 1320 N N . ALA A 1 180 ? 7.932 1.683 -3.023 1.00 97.69 180 ALA A N 1
ATOM 1321 C CA . ALA A 1 180 ? 8.779 1.076 -2.007 1.00 97.69 180 ALA A CA 1
ATOM 1322 C C . ALA A 1 180 ? 10.193 1.670 -2.043 1.00 97.69 180 ALA A C 1
ATOM 1324 O O . ALA A 1 180 ? 10.722 2.009 -3.100 1.00 97.69 180 ALA A O 1
ATOM 1325 N N . SER A 1 181 ? 10.826 1.763 -0.883 1.00 96.44 181 SER A N 1
ATOM 1326 C CA . SER A 1 181 ? 12.217 2.185 -0.741 1.00 96.44 181 SER A CA 1
ATOM 1327 C C . SER A 1 181 ? 13.212 1.127 -1.255 1.00 96.44 181 SER A C 1
ATOM 1329 O O . SER A 1 181 ? 12.860 0.212 -1.999 1.00 96.44 181 SER A O 1
ATOM 1331 N N . ALA A 1 182 ? 14.496 1.292 -0.927 1.00 96.31 182 ALA A N 1
ATOM 1332 C CA . ALA A 1 182 ? 15.550 0.365 -1.326 1.00 96.31 182 ALA A CA 1
ATOM 1333 C C . ALA A 1 182 ? 15.437 -1.001 -0.624 1.00 96.31 182 ALA A C 1
ATOM 1335 O O . ALA A 1 182 ? 14.860 -1.112 0.460 1.00 96.31 182 ALA A O 1
ATOM 1336 N N . ASN A 1 183 ? 16.062 -2.027 -1.209 1.00 97.56 183 ASN A N 1
ATOM 1337 C CA . ASN A 1 183 ? 16.040 -3.404 -0.705 1.00 97.56 183 ASN A CA 1
ATOM 1338 C C . ASN A 1 183 ? 14.623 -3.989 -0.587 1.00 97.56 183 ASN A C 1
ATOM 1340 O O . ASN A 1 183 ? 14.351 -4.798 0.301 1.00 97.56 183 ASN A O 1
ATOM 1344 N N . ALA A 1 184 ? 13.703 -3.564 -1.455 1.00 98.12 184 ALA A N 1
ATOM 1345 C CA . ALA A 1 184 ? 12.330 -4.048 -1.455 1.00 98.12 184 ALA A CA 1
ATOM 1346 C C . ALA A 1 184 ? 12.156 -5.258 -2.383 1.00 98.12 184 ALA A C 1
ATOM 1348 O O . ALA A 1 184 ? 12.847 -5.412 -3.394 1.00 98.12 184 ALA A O 1
ATOM 1349 N N . ARG A 1 185 ? 11.162 -6.098 -2.084 1.00 98.38 185 ARG A N 1
A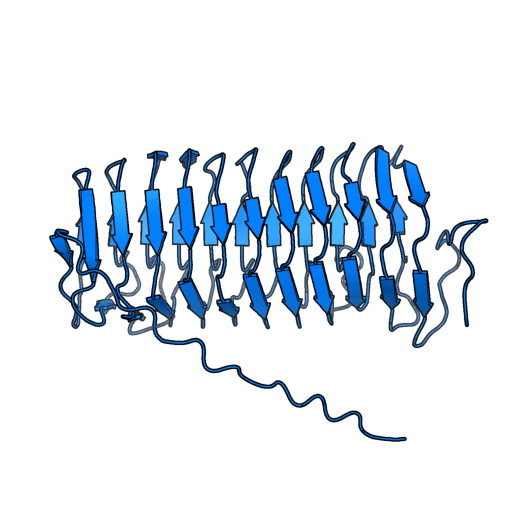TOM 1350 C CA . ARG A 1 185 ? 10.662 -7.128 -2.996 1.00 98.38 185 ARG A CA 1
ATOM 1351 C C . ARG A 1 185 ? 9.203 -6.876 -3.342 1.00 98.38 185 ARG A C 1
ATOM 1353 O O . ARG A 1 185 ? 8.318 -7.034 -2.503 1.00 98.38 185 ARG A O 1
ATOM 1360 N N . VAL A 1 186 ? 8.943 -6.572 -4.608 1.00 98.50 186 VAL A N 1
ATOM 1361 C CA . VAL A 1 186 ? 7.595 -6.343 -5.137 1.00 98.50 186 VAL A CA 1
ATOM 1362 C C . VAL A 1 186 ? 7.260 -7.455 -6.116 1.00 98.50 186 VAL A C 1
ATOM 1364 O O . VAL A 1 186 ? 7.845 -7.5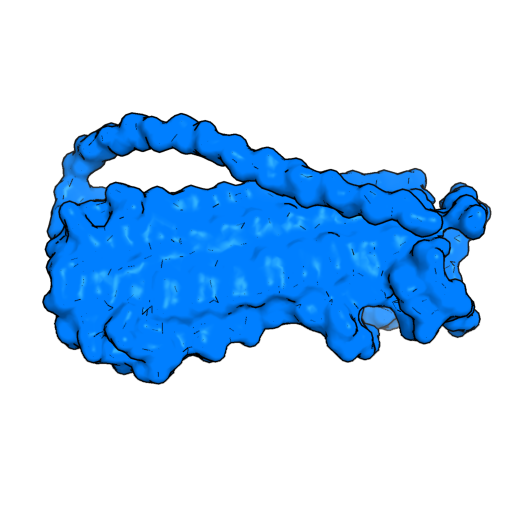22 -7.195 1.00 98.50 186 VAL A O 1
ATOM 1367 N N . SER A 1 187 ? 6.337 -8.349 -5.752 1.00 98.69 187 SER A N 1
ATOM 1368 C CA . SER A 1 187 ? 6.090 -9.540 -6.569 1.00 98.69 187 SER A CA 1
ATOM 1369 C C . SER A 1 187 ? 4.643 -9.992 -6.664 1.00 98.69 187 SER A C 1
ATOM 1371 O O . SER A 1 187 ? 3.901 -9.867 -5.699 1.00 98.69 187 SER A O 1
ATOM 1373 N N . HIS A 1 188 ? 4.244 -10.594 -7.783 1.00 98.62 188 HIS A N 1
ATOM 1374 C CA . HIS A 1 188 ? 2.904 -11.187 -7.931 1.00 98.62 188 HIS A CA 1
ATOM 1375 C C . HIS A 1 188 ? 1.752 -10.195 -7.680 1.00 98.62 188 HIS A C 1
ATOM 1377 O O . HIS A 1 188 ? 0.673 -10.585 -7.238 1.00 98.62 188 HIS A O 1
ATOM 1383 N N . ASN A 1 189 ? 1.967 -8.899 -7.915 1.00 98.56 189 ASN A N 1
ATOM 1384 C CA . ASN A 1 189 ? 0.918 -7.892 -7.781 1.00 98.56 189 ASN A CA 1
ATOM 1385 C C . ASN A 1 189 ? 0.227 -7.657 -9.125 1.00 98.56 189 ASN A C 1
ATOM 1387 O O . ASN A 1 189 ? 0.866 -7.683 -10.178 1.00 98.56 189 ASN A O 1
ATOM 1391 N N . THR A 1 190 ? -1.072 -7.373 -9.078 1.00 98.00 190 THR A N 1
ATOM 1392 C CA . THR A 1 190 ? -1.832 -6.856 -10.219 1.00 98.00 190 THR A CA 1
ATOM 1393 C C . THR A 1 190 ? -2.130 -5.383 -9.979 1.00 98.00 190 THR A C 1
ATOM 1395 O O . THR A 1 190 ? -2.867 -5.045 -9.056 1.00 98.00 190 THR A O 1
ATOM 1398 N N . VAL A 1 191 ? -1.555 -4.509 -10.801 1.00 97.56 191 VAL A N 1
ATOM 1399 C CA . VAL A 1 191 ? -1.693 -3.053 -10.705 1.00 97.56 191 VAL A CA 1
ATOM 1400 C C . VAL A 1 191 ? -2.347 -2.545 -11.982 1.00 97.56 191 VAL A C 1
ATOM 1402 O O . VAL A 1 191 ? -1.772 -2.665 -13.060 1.00 97.56 191 VAL A O 1
ATOM 1405 N N . GLN A 1 192 ? -3.556 -1.997 -11.887 1.00 96.44 192 GLN A N 1
ATOM 1406 C CA . GLN A 1 192 ? -4.368 -1.674 -13.055 1.00 96.44 192 GLN A CA 1
ATOM 1407 C C . GLN A 1 192 ? -4.968 -0.264 -13.007 1.00 96.44 192 GLN A C 1
ATOM 1409 O O . GLN A 1 192 ? -5.402 0.213 -11.962 1.00 96.44 192 GLN A O 1
ATOM 1414 N N . GLN A 1 193 ? -5.072 0.370 -14.182 1.00 94.19 193 GLN A N 1
ATOM 1415 C CA . GLN A 1 193 ? -5.782 1.645 -14.365 1.00 94.19 193 GLN A CA 1
ATOM 1416 C C . GLN A 1 193 ? -5.223 2.763 -13.471 1.00 94.19 193 GLN A C 1
ATOM 1418 O O . GLN A 1 193 ? -5.967 3.540 -12.878 1.00 94.19 193 GLN A O 1
ATOM 1423 N N . ILE A 1 194 ? -3.897 2.846 -13.399 1.00 94.00 194 ILE A N 1
ATOM 1424 C CA . ILE A 1 194 ? -3.194 3.842 -12.595 1.00 94.00 194 ILE A CA 1
ATOM 1425 C C . ILE A 1 194 ? -2.780 5.011 -13.500 1.00 94.00 194 ILE 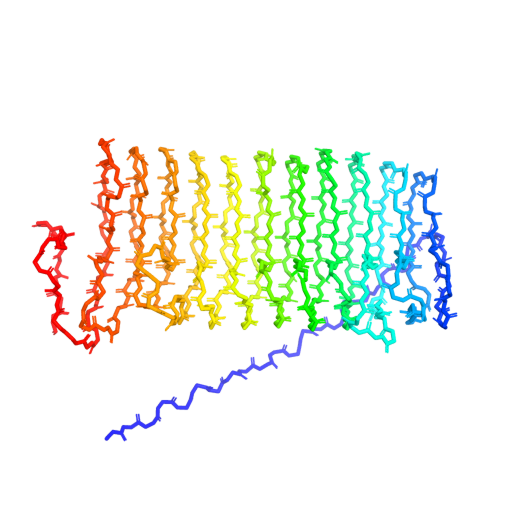A C 1
ATOM 1427 O O . ILE A 1 194 ? -2.046 4.794 -14.462 1.00 94.00 194 ILE A O 1
ATOM 1431 N N . PRO A 1 195 ? -3.235 6.253 -13.263 1.00 92.31 195 PRO A N 1
ATOM 1432 C CA . PRO A 1 195 ? -2.854 7.395 -14.082 1.00 92.31 195 PRO A CA 1
ATOM 1433 C C . PRO A 1 195 ? -1.411 7.862 -13.839 1.00 92.31 195 PRO A C 1
ATOM 1435 O O . PRO A 1 195 ? -0.863 8.508 -14.729 1.00 92.31 195 PRO A O 1
ATOM 1438 N N . GLY A 1 196 ? -0.813 7.549 -12.684 1.00 92.88 196 GLY A N 1
ATOM 1439 C CA . GLY A 1 196 ? 0.594 7.788 -12.348 1.00 92.88 196 GLY A CA 1
ATOM 1440 C C . GLY A 1 196 ? 1.478 6.539 -12.475 1.00 92.88 196 GLY A C 1
ATOM 1441 O O . GLY A 1 196 ? 1.297 5.739 -13.397 1.00 92.88 196 GLY A O 1
ATOM 1442 N N . ASN A 1 197 ? 2.436 6.379 -11.555 1.00 93.62 197 ASN A N 1
ATOM 1443 C CA . ASN A 1 197 ? 3.360 5.237 -11.525 1.00 93.62 197 ASN A CA 1
ATOM 1444 C C . ASN A 1 197 ? 2.637 3.952 -11.123 1.00 93.62 197 ASN A C 1
ATOM 1446 O O . ASN A 1 197 ? 1.934 3.926 -10.112 1.00 93.62 197 ASN A O 1
ATOM 1450 N N . GLY A 1 198 ? 2.835 2.877 -11.891 1.00 96.00 198 GLY A N 1
ATOM 1451 C CA . GLY A 1 198 ? 2.326 1.554 -11.534 1.00 96.00 198 GLY A CA 1
ATOM 1452 C C . GLY A 1 198 ? 3.081 0.986 -10.333 1.00 96.00 198 GLY A C 1
ATOM 1453 O O . GLY A 1 198 ? 2.521 0.841 -9.248 1.00 96.00 198 GLY A O 1
ATOM 1454 N N . ILE A 1 199 ? 4.364 0.690 -10.523 1.00 96.56 199 ILE A N 1
ATOM 1455 C CA . ILE A 1 199 ? 5.279 0.223 -9.479 1.00 96.56 199 ILE A CA 1
ATOM 1456 C C . ILE A 1 199 ? 6.532 1.089 -9.521 1.00 96.56 199 ILE A C 1
ATOM 1458 O O . ILE A 1 199 ? 7.148 1.216 -10.572 1.00 96.56 199 ILE A O 1
ATOM 1462 N N . GLU A 1 200 ? 6.925 1.642 -8.384 1.00 96.38 200 GLU A N 1
ATOM 1463 C CA . GLU A 1 200 ? 8.149 2.409 -8.199 1.00 96.38 200 GLU A CA 1
ATOM 1464 C C . GLU A 1 200 ? 8.934 1.838 -7.019 1.00 96.38 200 GLU A C 1
ATOM 1466 O O . GLU A 1 200 ? 8.382 1.668 -5.931 1.00 96.38 200 GLU A O 1
ATOM 1471 N N . VAL A 1 201 ? 10.210 1.519 -7.231 1.00 96.44 201 VAL A N 1
ATOM 1472 C CA . VAL A 1 201 ? 11.080 1.010 -6.163 1.00 96.44 201 VAL A CA 1
ATOM 1473 C C . VAL A 1 201 ? 12.448 1.682 -6.161 1.00 96.44 201 VAL A C 1
ATOM 1475 O O . VAL A 1 201 ? 12.977 2.028 -7.222 1.00 96.44 201 VAL A O 1
ATOM 1478 N N . GLY A 1 202 ? 13.036 1.809 -4.971 1.00 95.50 202 GLY A N 1
ATOM 1479 C CA . GLY A 1 202 ? 14.426 2.223 -4.784 1.00 95.50 202 GLY A CA 1
ATOM 1480 C C . GLY A 1 202 ? 15.448 1.158 -5.208 1.00 95.50 202 GLY A C 1
ATOM 1481 O O . GLY A 1 202 ? 15.097 0.087 -5.701 1.00 95.50 202 GLY A O 1
ATOM 1482 N N . GLY A 1 203 ? 16.736 1.452 -5.004 1.00 94.69 203 GLY A N 1
ATOM 1483 C CA . GLY A 1 203 ? 17.848 0.567 -5.386 1.00 94.69 203 GLY A CA 1
ATOM 1484 C C . GLY A 1 203 ? 17.877 -0.781 -4.659 1.00 94.69 203 GLY A C 1
ATOM 1485 O O . GLY A 1 203 ? 17.195 -0.970 -3.656 1.00 94.69 203 GLY A O 1
ATOM 1486 N N . GLU A 1 204 ? 18.682 -1.714 -5.171 1.00 96.31 204 GLU A N 1
ATOM 1487 C CA . GLU A 1 204 ? 18.882 -3.067 -4.620 1.00 96.31 204 GLU A CA 1
ATOM 1488 C C . GLU A 1 204 ? 17.572 -3.864 -4.464 1.00 96.31 204 GLU A C 1
ATOM 1490 O O . GLU A 1 204 ? 17.456 -4.765 -3.636 1.00 96.31 204 GLU A O 1
ATOM 1495 N N . SER A 1 205 ? 16.561 -3.537 -5.273 1.00 97.06 205 SER A N 1
ATOM 1496 C CA . SER A 1 205 ? 15.226 -4.128 -5.169 1.00 97.06 205 SER A CA 1
ATOM 1497 C C . SER A 1 205 ? 14.991 -5.235 -6.197 1.00 97.06 205 SER A C 1
ATOM 1499 O O . SER A 1 205 ? 15.585 -5.256 -7.278 1.00 97.06 205 SER A O 1
ATOM 1501 N N . LEU A 1 206 ? 14.066 -6.144 -5.887 1.00 97.62 206 LEU A N 1
ATOM 1502 C CA . LEU A 1 206 ? 13.569 -7.168 -6.805 1.00 97.62 206 LEU A CA 1
ATOM 1503 C C . LEU A 1 206 ? 12.109 -6.885 -7.170 1.00 97.62 206 LEU A C 1
ATOM 1505 O O . LEU A 1 206 ? 11.235 -6.909 -6.303 1.00 97.62 206 LEU A O 1
ATOM 1509 N N . ILE A 1 207 ? 11.838 -6.682 -8.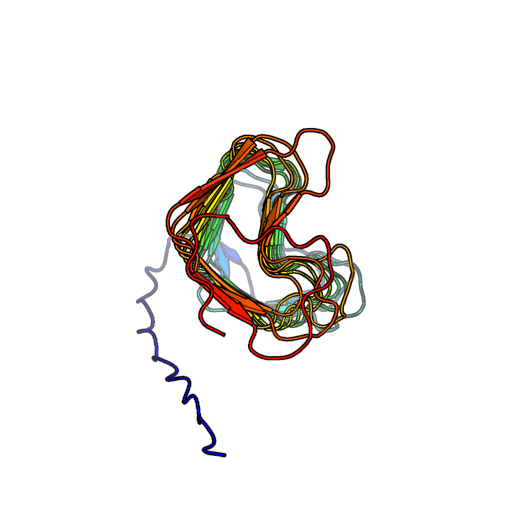459 1.00 97.88 207 ILE A N 1
ATOM 1510 C CA . ILE A 1 207 ? 10.483 -6.580 -9.007 1.00 97.88 207 ILE A CA 1
ATOM 1511 C C . ILE A 1 207 ? 10.231 -7.792 -9.904 1.00 97.88 207 ILE A C 1
ATOM 1513 O O . ILE A 1 207 ? 10.792 -7.866 -11.002 1.00 97.88 207 ILE A O 1
ATOM 1517 N N . ASP A 1 208 ? 9.405 -8.741 -9.461 1.00 98.31 208 ASP A N 1
ATOM 1518 C CA . ASP A 1 208 ? 9.189 -9.989 -10.200 1.00 98.31 208 ASP A CA 1
ATOM 1519 C C . ASP A 1 208 ? 7.735 -10.460 -10.314 1.00 98.31 208 ASP A C 1
ATOM 1521 O O . ASP A 1 208 ? 6.963 -10.366 -9.368 1.00 98.31 208 ASP A O 1
ATOM 1525 N N . HIS A 1 209 ? 7.353 -11.024 -11.462 1.00 98.38 209 HIS A N 1
ATOM 1526 C CA . HIS A 1 209 ? 6.026 -11.631 -11.662 1.00 98.38 209 HIS A CA 1
ATOM 1527 C C . HIS A 1 209 ? 4.836 -10.675 -11.446 1.00 98.38 209 HIS A C 1
ATOM 1529 O O . HIS A 1 209 ? 3.750 -11.106 -11.060 1.00 98.38 209 HIS A O 1
ATOM 1535 N N . ASN A 1 210 ? 5.006 -9.370 -11.667 1.00 97.88 210 ASN A N 1
ATOM 1536 C CA . ASN A 1 210 ? 3.907 -8.409 -11.560 1.00 97.88 210 ASN A CA 1
ATOM 1537 C C . ASN A 1 210 ? 3.180 -8.243 -12.897 1.00 97.88 210 ASN A C 1
ATOM 1539 O O . ASN A 1 210 ? 3.775 -8.335 -13.969 1.00 97.88 210 ASN A O 1
ATOM 1543 N N . THR A 1 211 ? 1.885 -7.949 -12.816 1.00 97.00 211 THR A N 1
ATOM 1544 C CA . THR A 1 211 ? 1.041 -7.568 -13.950 1.00 97.00 211 THR A CA 1
ATOM 1545 C C . THR A 1 211 ? 0.633 -6.109 -13.782 1.00 97.00 211 THR A C 1
ATOM 1547 O O . THR A 1 211 ? -0.183 -5.783 -12.924 1.00 97.00 211 THR A O 1
ATOM 1550 N N . VAL A 1 212 ? 1.212 -5.220 -14.584 1.00 96.19 212 VAL A N 1
ATOM 1551 C CA . VAL A 1 212 ? 0.931 -3.783 -14.571 1.00 96.19 212 VAL A CA 1
ATOM 1552 C C . VAL A 1 212 ? 0.206 -3.414 -15.856 1.00 96.19 212 VAL A C 1
ATOM 1554 O O . VAL A 1 212 ? 0.810 -3.435 -16.920 1.00 96.19 212 VAL A O 1
ATOM 1557 N N . LEU A 1 213 ? -1.079 -3.079 -15.775 1.00 94.38 213 LEU A N 1
ATOM 1558 C CA . LEU A 1 213 ? -1.922 -2.824 -16.943 1.00 94.38 213 LEU A CA 1
ATOM 1559 C C . LEU A 1 213 ? -2.484 -1.405 -16.925 1.00 94.38 213 LEU A C 1
ATOM 1561 O O . LEU A 1 213 ? -3.045 -0.945 -15.930 1.00 94.38 213 LEU A O 1
ATOM 1565 N N . TYR A 1 214 ? -2.449 -0.729 -18.067 1.00 88.69 214 TYR A N 1
ATOM 1566 C CA . TYR A 1 214 ? -2.988 0.619 -18.234 1.00 88.69 214 TYR A CA 1
ATOM 1567 C C . TYR A 1 214 ? -2.397 1.632 -17.240 1.00 88.69 214 TYR A C 1
ATOM 1569 O O . TYR A 1 214 ? -3.127 2.491 -16.735 1.00 88.69 214 TYR A O 1
ATOM 1577 N N . ALA A 1 215 ? -1.108 1.507 -16.923 1.00 81.94 215 ALA A N 1
ATOM 1578 C CA . ALA A 1 215 ? -0.403 2.475 -16.089 1.00 81.94 215 ALA A CA 1
ATOM 1579 C C . ALA A 1 215 ? -0.001 3.732 -16.887 1.00 81.94 215 ALA A C 1
ATOM 1581 O O . ALA A 1 215 ? 0.167 3.691 -18.111 1.00 81.94 215 ALA A O 1
ATOM 1582 N N . ASN A 1 216 ? 0.158 4.848 -16.172 1.00 79.06 216 ASN A N 1
ATOM 1583 C CA . ASN A 1 216 ? 0.469 6.181 -16.682 1.00 79.06 216 ASN A CA 1
ATOM 1584 C C . ASN A 1 216 ? -0.499 6.710 -17.765 1.00 79.06 216 ASN A C 1
ATOM 1586 O O . ASN A 1 216 ? -0.081 7.223 -18.804 1.00 79.06 216 ASN A O 1
ATOM 1590 N N . LYS A 1 217 ? -1.818 6.602 -17.546 1.00 71.12 217 LYS A N 1
ATOM 1591 C CA . LYS A 1 217 ? -2.824 7.085 -18.520 1.00 71.12 217 LYS A CA 1
ATOM 1592 C C . LYS A 1 217 ? -2.716 8.568 -18.878 1.00 71.12 217 LYS A C 1
ATOM 1594 O O . LYS A 1 217 ? -3.127 8.955 -19.967 1.00 71.12 217 LYS A O 1
ATOM 1599 N N . ASN A 1 218 ? -2.170 9.392 -17.987 1.00 73.19 218 ASN A N 1
ATOM 1600 C CA . ASN A 1 218 ? -2.147 10.841 -18.177 1.00 73.19 218 ASN A CA 1
ATOM 1601 C C . ASN A 1 218 ? -0.962 11.335 -19.018 1.00 73.19 218 ASN A C 1
ATOM 1603 O O . ASN A 1 218 ? -0.754 12.543 -19.103 1.00 73.19 218 ASN A O 1
ATOM 1607 N N . ARG A 1 219 ? -0.193 10.429 -19.644 1.00 67.25 219 ARG A N 1
ATOM 1608 C CA . ARG A 1 219 ? 0.979 10.772 -20.467 1.00 67.25 219 ARG A CA 1
ATOM 1609 C C . ARG A 1 219 ? 1.986 11.649 -19.716 1.00 67.25 219 ARG A C 1
ATOM 1611 O O . ARG A 1 219 ? 2.639 12.502 -20.317 1.00 67.25 219 ARG A O 1
ATOM 1618 N N . SER A 1 220 ? 2.121 11.454 -18.401 1.00 65.44 220 SER A N 1
ATOM 1619 C CA . SER A 1 220 ? 3.194 12.122 -17.673 1.00 65.44 220 SER A CA 1
ATOM 1620 C C . SER A 1 220 ? 4.520 11.619 -18.231 1.00 65.44 220 SER A C 1
ATOM 1622 O O . SER A 1 220 ? 4.748 10.409 -18.304 1.00 65.44 220 SER A O 1
ATOM 1624 N N . THR A 1 221 ? 5.405 12.532 -18.617 1.00 57.75 221 THR A N 1
ATOM 1625 C CA . THR A 1 221 ? 6.736 12.194 -19.139 1.00 57.75 221 THR A CA 1
ATOM 1626 C C . THR A 1 221 ? 7.625 11.525 -18.093 1.00 57.75 221 THR A C 1
ATOM 1628 O O . THR A 1 221 ? 8.630 10.917 -18.454 1.00 57.75 221 THR A O 1
ATOM 1631 N N . THR A 1 222 ? 7.254 11.609 -16.813 1.00 67.56 222 THR A N 1
ATOM 1632 C CA . THR A 1 222 ? 8.006 11.041 -15.689 1.00 67.56 222 THR A CA 1
ATOM 1633 C C . THR A 1 222 ? 7.415 9.741 -15.151 1.00 67.56 222 THR A C 1
ATOM 1635 O O . THR A 1 222 ? 8.085 9.053 -14.388 1.00 67.56 222 THR A O 1
ATOM 1638 N N . GLY A 1 223 ? 6.180 9.394 -15.537 1.00 72.44 223 GLY A N 1
ATOM 1639 C CA . GLY A 1 223 ? 5.501 8.202 -15.030 1.00 72.44 223 GLY A CA 1
ATOM 1640 C C . GLY A 1 223 ? 5.902 6.923 -15.772 1.00 72.44 223 GLY A C 1
ATOM 1641 O O . GLY A 1 223 ? 6.172 6.983 -16.967 1.00 72.44 223 GLY A O 1
ATOM 1642 N N . GLY A 1 224 ? 5.889 5.757 -15.128 1.00 86.88 224 GLY A N 1
ATOM 1643 C CA . GLY A 1 224 ? 6.144 4.457 -15.767 1.00 86.88 224 GLY A CA 1
ATOM 1644 C C . GLY A 1 224 ? 5.226 3.345 -15.263 1.00 86.88 224 GLY A C 1
ATOM 1645 O O . GLY A 1 224 ? 4.644 3.442 -14.183 1.00 86.88 224 GLY A O 1
ATOM 1646 N N . GLY A 1 225 ? 5.096 2.269 -16.042 1.00 92.56 225 GLY A N 1
ATOM 1647 C CA . GLY A 1 225 ? 4.484 1.030 -15.575 1.00 92.56 225 GLY A CA 1
ATOM 1648 C C . GLY A 1 225 ? 5.296 0.447 -14.424 1.00 92.56 225 GLY A C 1
ATOM 1649 O O . GLY A 1 225 ? 4.775 0.291 -13.323 1.00 92.56 225 GLY A O 1
ATOM 1650 N N . ILE A 1 226 ? 6.590 0.216 -14.656 1.00 93.69 226 ILE A N 1
ATOM 1651 C CA . ILE A 1 226 ? 7.560 -0.136 -13.609 1.00 93.69 226 ILE A CA 1
ATOM 1652 C C . ILE A 1 226 ? 8.733 0.844 -13.655 1.00 93.69 226 ILE A C 1
ATOM 1654 O O . ILE A 1 226 ? 9.340 1.029 -14.707 1.00 93.69 226 ILE A O 1
ATOM 1658 N N . VAL A 1 227 ? 9.070 1.444 -12.518 1.00 93.56 227 VAL A N 1
ATOM 1659 C CA . VAL A 1 227 ? 10.159 2.407 -12.348 1.00 93.56 227 VAL A CA 1
ATOM 1660 C C . VAL A 1 227 ? 11.120 1.891 -11.276 1.00 93.56 227 VAL A C 1
ATOM 1662 O O . VAL A 1 227 ? 10.750 1.747 -10.116 1.00 93.56 227 VAL A O 1
ATOM 1665 N N . ALA A 1 228 ? 12.366 1.622 -11.658 1.00 92.62 228 ALA A N 1
ATOM 1666 C CA . ALA A 1 228 ? 13.455 1.339 -10.728 1.00 92.62 228 ALA A CA 1
ATOM 1667 C C . ALA A 1 228 ? 14.322 2.599 -10.596 1.00 92.62 228 ALA A C 1
ATOM 1669 O O . ALA A 1 228 ? 15.014 2.986 -11.542 1.00 92.62 228 ALA A O 1
ATOM 1670 N N . THR A 1 229 ? 14.243 3.290 -9.459 1.00 90.69 229 THR A N 1
ATOM 1671 C CA . THR A 1 229 ? 14.898 4.596 -9.287 1.00 90.69 229 THR A CA 1
ATOM 1672 C C . THR A 1 229 ? 16.340 4.499 -8.803 1.00 90.69 229 THR A C 1
ATOM 1674 O O . THR A 1 229 ? 17.088 5.440 -9.029 1.00 90.69 229 THR A O 1
ATOM 1677 N N . GLY A 1 230 ? 16.766 3.374 -8.218 1.00 85.88 230 GLY A N 1
ATOM 1678 C CA . GLY A 1 230 ? 18.140 3.178 -7.743 1.00 85.88 230 GLY A CA 1
ATOM 1679 C C . GLY A 1 230 ? 18.892 2.022 -8.408 1.00 85.88 230 GLY A C 1
ATOM 1680 O O . GLY A 1 230 ? 18.303 1.128 -9.021 1.00 85.88 230 GLY A O 1
ATOM 1681 N N . ALA A 1 231 ? 20.215 2.027 -8.225 1.00 89.25 231 ALA A N 1
ATOM 1682 C CA . ALA A 1 231 ? 21.129 1.024 -8.766 1.00 89.25 231 ALA A CA 1
ATOM 1683 C C . ALA A 1 231 ? 20.872 -0.388 -8.214 1.00 89.25 231 ALA A C 1
ATOM 1685 O O . ALA A 1 231 ? 20.304 -0.556 -7.142 1.00 89.25 231 ALA A O 1
ATOM 1686 N N . LEU A 1 232 ? 21.379 -1.399 -8.921 1.00 92.62 232 LEU A N 1
ATOM 1687 C CA . LEU A 1 232 ? 21.416 -2.813 -8.526 1.00 92.62 232 LEU A CA 1
ATOM 1688 C C . LEU A 1 232 ? 20.043 -3.479 -8.381 1.00 92.62 232 LEU A C 1
ATOM 1690 O O . LEU A 1 232 ? 19.929 -4.539 -7.769 1.00 92.62 232 LEU A O 1
ATOM 1694 N N . SER A 1 233 ? 19.008 -2.895 -8.980 1.00 94.81 233 SER A N 1
ATOM 1695 C CA . SER A 1 233 ? 17.679 -3.500 -8.995 1.00 94.81 233 SER A CA 1
ATOM 1696 C C . SER A 1 233 ? 17.554 -4.547 -10.104 1.00 94.81 233 SER A C 1
ATOM 1698 O O . SER A 1 233 ? 18.125 -4.407 -11.190 1.00 94.81 233 SER A O 1
ATOM 1700 N N . THR A 1 234 ? 16.774 -5.593 -9.841 1.00 94.88 234 THR A N 1
ATOM 1701 C CA . THR A 1 234 ? 16.405 -6.615 -10.827 1.00 94.88 234 THR A CA 1
ATOM 1702 C C . THR A 1 234 ? 14.914 -6.535 -11.121 1.00 94.88 234 THR A C 1
ATOM 1704 O O . THR A 1 234 ? 14.087 -6.659 -10.221 1.00 94.88 234 THR A O 1
ATOM 1707 N N . VAL A 1 235 ? 14.570 -6.360 -12.392 1.00 95.12 235 VAL A N 1
ATOM 1708 C CA . VAL A 1 235 ? 13.200 -6.313 -12.905 1.00 95.12 235 VAL A CA 1
ATOM 1709 C C . VAL A 1 235 ? 13.005 -7.507 -13.820 1.00 95.12 235 VAL A C 1
ATOM 1711 O O . VAL A 1 235 ? 13.593 -7.550 -14.903 1.00 95.12 235 VAL A O 1
ATOM 1714 N N . ARG A 1 236 ? 12.211 -8.498 -13.415 1.00 95.62 236 ARG A N 1
ATOM 1715 C CA . ARG A 1 236 ? 12.068 -9.709 -14.223 1.00 95.62 236 ARG A CA 1
ATOM 1716 C C . ARG A 1 236 ? 10.693 -10.338 -14.263 1.00 95.62 236 ARG A C 1
ATOM 1718 O O . ARG A 1 236 ? 9.912 -10.192 -13.335 1.00 95.62 236 ARG A O 1
ATOM 1725 N N . ASP A 1 237 ? 10.421 -11.066 -15.338 1.00 96.69 237 ASP A N 1
ATOM 1726 C CA . ASP A 1 237 ? 9.205 -11.872 -15.481 1.00 96.69 237 ASP A CA 1
ATOM 1727 C C . ASP A 1 237 ? 7.908 -11.050 -15.289 1.00 96.69 237 ASP A C 1
ATOM 1729 O O . ASP A 1 237 ? 6.883 -11.574 -14.858 1.00 96.69 237 ASP A O 1
ATOM 1733 N N . ASN A 1 238 ? 7.940 -9.740 -15.569 1.00 95.88 238 ASN A N 1
ATOM 1734 C CA . ASN A 1 238 ? 6.775 -8.866 -15.430 1.00 95.88 238 ASN A CA 1
ATOM 1735 C C . ASN A 1 238 ? 6.014 -8.741 -16.753 1.00 95.88 238 ASN A C 1
ATOM 1737 O O . ASN A 1 238 ? 6.610 -8.694 -17.831 1.00 95.88 238 ASN A O 1
ATOM 1741 N N . LEU A 1 239 ? 4.694 -8.604 -16.654 1.00 94.81 239 LEU A N 1
ATOM 1742 C CA . LEU A 1 239 ? 3.823 -8.164 -17.737 1.00 94.81 239 LEU A CA 1
ATOM 1743 C C . LEU A 1 239 ? 3.489 -6.689 -17.531 1.00 94.81 239 LEU A C 1
ATOM 1745 O O . LEU A 1 239 ? 2.842 -6.336 -16.549 1.00 94.81 239 LEU A O 1
ATOM 1749 N N . VAL A 1 240 ? 3.909 -5.834 -18.458 1.00 93.50 240 VAL A N 1
ATOM 1750 C CA . VAL A 1 240 ? 3.658 -4.394 -18.407 1.00 93.50 240 VAL A CA 1
ATOM 1751 C C . VAL A 1 240 ? 2.935 -3.943 -19.665 1.00 93.50 240 VAL A C 1
ATOM 1753 O O . VAL A 1 240 ? 3.397 -4.167 -20.777 1.00 93.50 240 VAL A O 1
ATOM 1756 N N . GLU A 1 241 ? 1.819 -3.257 -19.489 1.00 91.19 241 GLU A N 1
ATOM 1757 C CA . GLU A 1 241 ? 1.039 -2.648 -20.552 1.00 91.19 241 GLU A CA 1
ATOM 1758 C C . GLU A 1 241 ? 0.676 -1.215 -20.161 1.00 91.19 241 GLU A C 1
ATOM 1760 O O . GLU A 1 241 ? 0.061 -0.988 -19.118 1.00 91.19 241 GLU A O 1
ATOM 1765 N N . GLY A 1 242 ? 1.066 -0.222 -20.959 1.00 83.38 242 GLY A N 1
ATOM 1766 C CA . GLY A 1 242 ? 0.804 1.178 -20.617 1.00 83.38 242 GLY A CA 1
ATOM 1767 C C . GLY A 1 242 ? 1.475 2.188 -21.539 1.00 83.38 242 GLY A C 1
ATOM 1768 O O . GLY A 1 242 ? 2.022 1.838 -22.581 1.00 83.38 242 GLY A O 1
ATOM 1769 N N . PHE A 1 243 ? 1.421 3.466 -21.156 1.00 77.56 243 PHE A N 1
ATOM 1770 C CA . PHE A 1 243 ? 1.991 4.549 -21.968 1.00 77.56 243 PHE A CA 1
ATOM 1771 C C . PHE A 1 243 ? 3.513 4.621 -21.870 1.00 77.56 243 PHE A C 1
ATOM 1773 O O . PHE A 1 243 ? 4.173 4.853 -22.870 1.00 77.56 243 PHE A O 1
ATOM 1780 N N . ASN A 1 244 ? 4.075 4.369 -20.691 1.00 79.12 244 ASN A N 1
ATOM 1781 C CA . ASN A 1 244 ? 5.514 4.240 -20.490 1.00 79.12 244 ASN A CA 1
ATOM 1782 C C . ASN A 1 244 ? 5.752 2.859 -19.884 1.00 79.12 244 ASN A C 1
ATOM 1784 O O . ASN A 1 244 ? 5.198 2.570 -18.826 1.00 79.12 244 ASN A O 1
ATOM 1788 N N . GLY A 1 245 ? 6.502 1.999 -20.576 1.00 84.00 245 GLY A N 1
ATOM 1789 C CA . GLY A 1 245 ? 6.686 0.599 -20.191 1.00 84.00 245 GLY A CA 1
ATOM 1790 C C . GLY A 1 245 ? 7.467 0.463 -18.886 1.00 84.00 245 GLY A C 1
ATOM 1791 O O . GLY A 1 245 ? 6.903 0.518 -17.793 1.00 84.00 245 GLY A O 1
ATOM 1792 N N . MET A 1 246 ? 8.782 0.296 -18.997 1.00 84.31 246 MET A N 1
ATOM 1793 C CA . MET A 1 246 ? 9.678 0.242 -17.847 1.00 84.31 246 MET A CA 1
ATOM 1794 C C . MET A 1 246 ? 10.669 1.410 -17.873 1.00 84.31 246 MET A C 1
ATOM 1796 O O . MET A 1 246 ? 11.025 1.927 -18.933 1.00 84.31 246 MET A O 1
ATOM 1800 N N . VAL A 1 247 ? 11.120 1.853 -16.705 1.00 84.50 247 VAL A N 1
ATOM 1801 C CA . VAL A 1 247 ? 12.048 2.978 -16.546 1.00 84.50 247 VAL A CA 1
ATOM 1802 C C . VAL A 1 247 ? 13.106 2.610 -15.513 1.00 84.50 247 VAL A C 1
ATOM 1804 O O . VAL A 1 247 ? 12.792 2.044 -14.470 1.00 84.50 247 VAL A O 1
ATOM 1807 N N . SER A 1 248 ? 14.361 2.950 -15.800 1.00 81.31 248 SER A N 1
ATOM 1808 C CA . SER A 1 248 ? 15.463 2.917 -14.840 1.00 81.31 248 SER A CA 1
ATOM 1809 C C . SER A 1 248 ? 15.988 4.341 -14.703 1.00 81.31 248 SER A C 1
ATOM 1811 O O . SER A 1 248 ? 16.546 4.877 -15.661 1.00 81.31 248 SER A O 1
ATOM 1813 N N . ALA A 1 249 ? 15.802 4.971 -13.546 1.00 76.06 249 ALA A N 1
ATOM 1814 C CA . ALA A 1 249 ? 16.277 6.342 -13.360 1.00 76.06 249 ALA A CA 1
ATOM 1815 C C . ALA A 1 249 ? 17.794 6.368 -13.128 1.00 76.06 249 ALA A C 1
ATOM 1817 O O . ALA A 1 249 ? 18.499 7.147 -13.760 1.00 76.06 249 ALA A O 1
ATOM 1818 N N . GLU A 1 250 ? 18.330 5.464 -12.302 1.00 78.62 250 GLU A N 1
ATOM 1819 C CA . GLU A 1 250 ? 19.739 5.525 -11.904 1.00 78.62 250 GLU A CA 1
ATOM 1820 C C . GLU A 1 250 ? 20.410 4.144 -11.849 1.00 78.62 250 GLU A C 1
ATOM 1822 O O . GLU A 1 250 ? 19.794 3.127 -11.530 1.00 78.62 250 GLU A O 1
ATOM 1827 N N . GLY A 1 251 ? 21.714 4.120 -12.143 1.00 77.62 251 GLY A N 1
ATOM 1828 C CA . GLY A 1 251 ? 22.596 2.987 -11.856 1.00 77.62 251 GLY A CA 1
ATOM 1829 C C . GLY A 1 251 ? 22.450 1.734 -12.731 1.00 77.62 251 GLY A C 1
ATOM 1830 O O . GLY A 1 251 ? 21.906 1.750 -13.835 1.00 77.62 251 GLY A O 1
ATOM 1831 N N . LEU A 1 252 ? 23.048 0.636 -12.255 1.00 84.44 252 LEU A N 1
ATOM 1832 C CA . LEU A 1 252 ? 23.080 -0.652 -12.952 1.00 84.44 252 LEU A CA 1
ATOM 1833 C C . LEU A 1 252 ? 21.831 -1.472 -12.624 1.00 84.44 252 LEU A C 1
ATOM 1835 O O . LEU A 1 252 ? 21.776 -2.042 -11.543 1.00 84.44 252 LEU A O 1
ATOM 1839 N N . CYS A 1 253 ? 20.866 -1.575 -13.533 1.00 87.75 253 CYS A N 1
ATOM 1840 C CA . CYS A 1 253 ? 19.687 -2.427 -13.339 1.00 87.75 253 CYS A CA 1
ATOM 1841 C C . CYS A 1 253 ? 19.683 -3.612 -14.315 1.00 87.75 253 CYS A C 1
ATOM 1843 O O . CYS A 1 253 ? 20.080 -3.488 -15.479 1.00 87.75 253 CYS A O 1
ATOM 1845 N N . LEU A 1 254 ? 19.215 -4.772 -13.858 1.00 89.62 254 LEU A N 1
ATOM 1846 C CA . LEU A 1 254 ? 19.000 -5.952 -14.696 1.00 89.62 254 LEU A CA 1
ATOM 1847 C C . LEU A 1 254 ? 17.523 -6.033 -15.077 1.00 89.62 254 LEU A C 1
ATOM 1849 O O . LEU A 1 254 ? 16.669 -6.080 -14.199 1.00 89.62 254 LEU A O 1
ATOM 1853 N N . PHE A 1 255 ? 17.227 -6.082 -16.374 1.00 89.88 255 PHE A N 1
ATOM 1854 C CA . PHE A 1 255 ? 15.879 -6.326 -16.881 1.00 89.88 255 PHE A CA 1
ATOM 1855 C C . PHE A 1 255 ? 15.862 -7.659 -17.625 1.00 89.88 255 PHE A C 1
ATOM 1857 O O . PHE A 1 255 ? 16.525 -7.799 -18.657 1.00 89.88 255 PHE A O 1
ATOM 1864 N N . GLU A 1 256 ? 15.103 -8.632 -17.135 1.00 90.94 256 GLU A N 1
ATOM 1865 C CA . GLU A 1 256 ? 15.122 -10.002 -17.651 1.00 90.94 256 GLU A CA 1
ATOM 1866 C C . GLU A 1 256 ? 13.711 -10.564 -17.891 1.00 90.94 256 GLU A C 1
ATOM 1868 O O . GLU A 1 256 ? 12.842 -10.441 -17.043 1.00 90.94 256 GLU A O 1
ATOM 1873 N N . ASN A 1 257 ? 13.461 -11.211 -19.032 1.00 91.44 257 ASN A N 1
ATOM 1874 C CA . ASN A 1 257 ? 12.207 -11.936 -19.310 1.00 91.44 257 ASN A CA 1
ATOM 1875 C C . ASN A 1 257 ? 10.904 -11.120 -19.141 1.00 91.44 257 ASN A C 1
ATOM 1877 O O . ASN A 1 257 ? 9.838 -11.689 -18.909 1.00 91.44 257 ASN A O 1
ATOM 1881 N N . ASN A 1 258 ? 10.940 -9.790 -19.255 1.00 91.12 258 ASN A N 1
ATOM 1882 C CA . ASN A 1 258 ? 9.727 -8.980 -19.154 1.00 91.12 258 ASN A CA 1
ATOM 1883 C C . ASN A 1 258 ? 8.981 -8.949 -20.493 1.00 91.12 258 ASN A C 1
ATOM 1885 O O . ASN A 1 258 ? 9.595 -8.912 -21.563 1.00 91.12 258 ASN A O 1
ATOM 1889 N N . MET A 1 259 ? 7.653 -8.905 -20.432 1.00 91.44 259 MET A N 1
ATOM 1890 C CA . MET A 1 259 ? 6.773 -8.666 -21.570 1.00 91.44 259 MET A CA 1
ATOM 1891 C C . MET A 1 259 ? 6.194 -7.258 -21.464 1.00 91.44 259 MET A C 1
ATOM 1893 O O . MET A 1 259 ? 5.412 -6.983 -20.559 1.00 91.44 259 MET A O 1
ATOM 1897 N N . VAL A 1 260 ? 6.568 -6.370 -22.386 1.00 89.88 260 VAL A N 1
ATOM 1898 C CA . VAL A 1 260 ? 6.141 -4.966 -22.367 1.00 89.88 260 VAL A CA 1
ATOM 1899 C C . VAL A 1 260 ? 5.374 -4.613 -23.637 1.00 89.88 260 VAL A C 1
ATOM 1901 O O . VAL A 1 260 ? 5.877 -4.785 -24.744 1.00 89.88 260 VAL A O 1
ATOM 1904 N N . SER A 1 261 ? 4.171 -4.080 -23.461 1.00 88.25 261 SER A N 1
ATOM 1905 C CA . SER A 1 261 ? 3.252 -3.607 -24.496 1.00 88.25 261 SER A CA 1
ATOM 1906 C C . SER A 1 261 ? 3.038 -2.100 -24.316 1.00 88.25 261 SER A C 1
ATOM 1908 O O . SER A 1 261 ? 2.708 -1.648 -23.219 1.00 88.25 261 SER A O 1
ATOM 1910 N N . VAL A 1 262 ? 3.269 -1.299 -25.360 1.00 83.31 262 VAL A N 1
ATOM 1911 C CA . VAL A 1 262 ? 3.129 0.170 -25.303 1.00 83.31 262 VAL A CA 1
ATOM 1912 C C . VAL A 1 262 ? 2.180 0.662 -26.392 1.00 83.31 262 VAL A C 1
ATOM 1914 O O . VAL A 1 262 ? 2.195 0.146 -27.511 1.00 83.31 262 VAL A O 1
ATOM 1917 N N . TRP A 1 263 ? 1.319 1.630 -26.061 1.00 74.25 263 TRP A N 1
ATOM 1918 C CA . TRP A 1 263 ? 0.118 1.945 -26.850 1.00 74.25 263 TRP A CA 1
ATOM 1919 C C . TRP A 1 263 ? 0.096 3.311 -27.557 1.00 74.25 263 TRP A C 1
ATOM 1921 O O . TRP A 1 263 ? -0.930 3.645 -28.148 1.00 74.25 263 TRP A O 1
ATOM 1931 N N . ASP A 1 264 ? 1.163 4.118 -27.544 1.00 69.25 264 ASP A N 1
ATOM 1932 C CA . ASP A 1 264 ? 1.061 5.488 -28.079 1.00 69.25 264 ASP A CA 1
ATOM 1933 C C . ASP A 1 264 ? 2.298 6.036 -28.809 1.00 69.25 264 ASP A C 1
ATOM 1935 O O . ASP A 1 264 ? 3.446 5.765 -28.447 1.00 69.25 264 ASP A O 1
ATOM 1939 N N . ALA A 1 265 ? 2.030 6.894 -29.802 1.00 50.06 265 ALA A N 1
ATOM 1940 C CA . ALA A 1 265 ? 3.012 7.680 -30.540 1.00 50.06 265 ALA A CA 1
ATOM 1941 C C . ALA A 1 265 ? 3.523 8.817 -29.643 1.00 50.06 265 ALA A C 1
ATOM 1943 O O . ALA A 1 265 ? 2.826 9.803 -29.411 1.00 50.06 265 ALA A O 1
ATOM 1944 N N . GLY A 1 266 ? 4.739 8.677 -29.119 1.00 59.56 266 GLY A N 1
ATOM 1945 C CA . GLY A 1 266 ? 5.339 9.633 -28.177 1.00 59.56 266 GLY A CA 1
ATOM 1946 C C . GLY A 1 266 ? 5.646 9.055 -26.796 1.00 59.56 266 GLY A C 1
ATOM 1947 O O . GLY A 1 266 ? 6.227 9.755 -25.968 1.00 59.56 266 GLY A O 1
ATOM 1948 N N . ALA A 1 267 ? 5.318 7.782 -26.559 1.00 60.34 267 ALA A N 1
ATOM 1949 C CA . ALA A 1 267 ? 5.876 7.027 -25.446 1.00 60.34 267 ALA A CA 1
ATOM 1950 C C . ALA A 1 267 ? 7.411 7.042 -25.524 1.00 60.34 267 ALA A C 1
ATOM 1952 O O . ALA A 1 267 ? 7.996 6.645 -26.535 1.00 60.34 267 ALA A O 1
ATOM 1953 N N . THR A 1 268 ? 8.073 7.532 -24.475 1.00 55.78 268 THR A N 1
ATOM 1954 C CA . THR A 1 268 ? 9.502 7.866 -24.548 1.00 55.78 268 THR A CA 1
ATOM 1955 C C . THR A 1 268 ? 10.414 6.650 -24.481 1.00 55.78 268 THR A C 1
ATOM 1957 O O . THR A 1 268 ? 11.501 6.698 -25.058 1.00 55.78 268 THR A O 1
ATOM 1960 N N . ALA A 1 269 ? 10.010 5.529 -23.874 1.00 55.53 269 ALA A N 1
ATOM 1961 C CA . ALA A 1 269 ? 10.783 4.299 -24.002 1.00 55.53 269 ALA A CA 1
ATOM 1962 C C . ALA A 1 269 ? 10.085 3.031 -23.499 1.00 55.53 269 ALA A C 1
ATOM 1964 O O . ALA A 1 269 ? 9.244 3.057 -22.604 1.00 55.53 269 ALA A O 1
ATOM 1965 N N . PHE A 1 270 ? 10.577 1.895 -23.998 1.00 64.81 270 PHE A N 1
ATOM 1966 C CA . PHE A 1 270 ? 10.442 0.595 -23.342 1.00 64.81 270 PHE A CA 1
ATOM 1967 C C . PHE A 1 270 ? 11.306 0.474 -22.077 1.00 64.81 270 PHE A C 1
ATOM 1969 O O . PHE A 1 270 ? 10.889 -0.180 -21.125 1.00 64.81 270 PHE A O 1
ATOM 1976 N N . ILE A 1 271 ? 12.495 1.095 -22.092 1.00 66.31 271 ILE A N 1
ATOM 1977 C CA . ILE A 1 271 ? 13.411 1.284 -20.958 1.00 66.31 271 ILE A CA 1
ATOM 1978 C C . ILE A 1 271 ? 14.018 2.684 -21.092 1.00 66.31 271 ILE A C 1
ATOM 1980 O O . ILE A 1 271 ? 14.915 2.887 -21.913 1.00 66.31 271 ILE A O 1
ATOM 1984 N N . ASN A 1 272 ? 13.509 3.653 -20.329 1.00 63.97 272 ASN A N 1
ATOM 1985 C CA . ASN A 1 272 ? 14.104 4.991 -20.268 1.00 63.97 272 ASN A CA 1
ATOM 1986 C C . ASN A 1 272 ? 15.252 4.962 -19.254 1.00 63.97 272 ASN A C 1
ATOM 1988 O O . ASN A 1 272 ? 15.033 4.570 -18.110 1.00 63.97 272 ASN A O 1
ATOM 1992 N N . LEU A 1 273 ? 16.456 5.335 -19.688 1.00 64.69 273 LEU A N 1
ATOM 1993 C CA . LEU A 1 273 ? 17.638 5.493 -18.842 1.00 64.69 273 LEU A CA 1
ATOM 1994 C C . LEU A 1 273 ? 17.744 6.971 -18.463 1.00 64.69 273 LEU A C 1
ATOM 1996 O O . LEU A 1 273 ? 18.479 7.738 -19.085 1.00 64.69 273 LEU A O 1
ATOM 2000 N N . ALA A 1 274 ? 16.941 7.384 -17.489 1.00 56.94 274 ALA A N 1
ATOM 2001 C CA . ALA A 1 274 ? 16.795 8.784 -17.113 1.00 56.94 274 ALA A CA 1
ATOM 2002 C C . ALA A 1 274 ? 17.843 9.191 -16.060 1.00 56.94 274 ALA A C 1
ATOM 2004 O O . ALA A 1 274 ? 17.484 9.620 -14.973 1.00 56.94 274 ALA A O 1
ATOM 2005 N N . GLY A 1 275 ? 19.137 9.054 -16.371 1.00 58.00 275 GLY A N 1
ATOM 2006 C CA . GLY A 1 275 ? 20.206 9.439 -15.443 1.00 58.00 275 GLY A CA 1
ATOM 2007 C C . GLY A 1 275 ? 21.619 9.214 -15.978 1.00 58.00 275 GLY A C 1
ATOM 2008 O O . GLY A 1 275 ? 21.869 8.334 -16.808 1.00 58.00 275 GLY A O 1
ATOM 2009 N N . SER A 1 276 ? 22.576 10.016 -15.501 1.00 49.47 276 SER A N 1
ATOM 2010 C CA . SER A 1 276 ? 23.995 9.828 -15.809 1.00 49.47 276 SER A CA 1
ATOM 2011 C C . SER A 1 276 ? 24.486 8.501 -15.219 1.00 49.47 276 SER A C 1
ATOM 2013 O O . SER A 1 276 ? 24.479 8.284 -14.014 1.00 49.47 276 SER A O 1
ATOM 2015 N N . GLY A 1 277 ? 24.925 7.584 -16.084 1.00 54.69 277 GLY A N 1
ATOM 2016 C CA . GLY A 1 277 ? 25.495 6.302 -15.658 1.00 54.69 277 GLY A CA 1
ATOM 2017 C C . GLY A 1 277 ? 24.497 5.156 -15.491 1.00 54.69 277 GLY A C 1
ATOM 2018 O O . GLY A 1 277 ? 24.917 4.069 -15.091 1.00 54.69 277 GLY A O 1
ATOM 2019 N N . ALA A 1 278 ? 23.223 5.345 -15.845 1.00 55.69 278 ALA A N 1
ATOM 2020 C CA . ALA A 1 278 ? 22.289 4.233 -15.934 1.00 55.69 278 ALA A CA 1
ATOM 2021 C C . ALA A 1 278 ? 22.787 3.228 -16.994 1.00 55.69 278 ALA A C 1
ATOM 2023 O O . ALA A 1 278 ? 22.944 3.575 -18.168 1.00 55.69 278 ALA A O 1
ATOM 2024 N N . ARG A 1 279 ? 23.079 1.984 -16.592 1.00 60.00 279 ARG A N 1
ATOM 2025 C CA . ARG A 1 279 ? 23.350 0.892 -17.541 1.00 60.00 279 ARG A CA 1
ATOM 2026 C C . ARG A 1 279 ? 22.396 -0.242 -17.253 1.00 60.00 279 ARG A C 1
ATOM 2028 O O . ARG A 1 279 ? 22.250 -0.686 -16.121 1.00 60.00 279 ARG A O 1
ATOM 2035 N N . CYS A 1 280 ? 21.763 -0.723 -18.304 1.00 60.50 280 CYS A N 1
ATOM 2036 C CA . CYS A 1 280 ? 20.811 -1.803 -18.208 1.00 60.50 280 CYS A CA 1
ATOM 2037 C C . CYS A 1 280 ? 21.383 -3.022 -18.923 1.00 60.50 280 CYS A C 1
ATOM 2039 O O . CYS A 1 280 ? 21.718 -2.934 -20.104 1.00 60.50 280 CYS A O 1
ATOM 2041 N N . THR A 1 281 ? 21.483 -4.146 -18.214 1.00 70.06 281 THR A N 1
ATOM 2042 C CA . THR A 1 281 ? 21.654 -5.440 -18.883 1.00 70.06 281 THR A CA 1
ATOM 2043 C C . THR A 1 281 ? 20.269 -5.961 -19.216 1.00 70.06 281 THR A C 1
ATOM 2045 O O . THR A 1 281 ? 19.384 -5.963 -18.359 1.00 70.06 281 THR A O 1
ATOM 2048 N N . ARG A 1 282 ? 20.071 -6.354 -20.472 1.00 69.00 282 ARG A N 1
ATOM 2049 C CA . ARG A 1 282 ? 18.787 -6.821 -20.987 1.00 69.00 282 ARG A CA 1
ATOM 2050 C C . ARG A 1 282 ? 18.944 -8.264 -21.409 1.00 69.00 282 ARG A C 1
ATOM 2052 O O . ARG A 1 282 ? 19.843 -8.585 -22.176 1.00 69.00 282 ARG A O 1
ATOM 2059 N N . VAL A 1 283 ? 18.078 -9.124 -20.897 1.00 72.94 283 VAL A N 1
ATOM 2060 C CA . VAL A 1 283 ? 18.118 -10.552 -21.205 1.00 72.94 283 VAL A CA 1
ATOM 2061 C C . VAL A 1 283 ? 16.699 -11.003 -21.532 1.00 72.94 283 VAL A C 1
ATOM 2063 O O . VAL A 1 283 ? 15.810 -10.896 -20.698 1.00 72.94 283 VAL A O 1
ATOM 2066 N N . ASN A 1 284 ? 16.463 -11.473 -22.760 1.00 77.44 284 ASN A N 1
ATOM 2067 C CA . ASN A 1 284 ? 15.214 -12.143 -23.161 1.00 77.44 284 ASN A CA 1
ATOM 2068 C C . ASN A 1 284 ? 13.899 -11.351 -22.950 1.00 77.44 284 ASN A C 1
ATOM 2070 O O . ASN A 1 284 ? 12.831 -11.947 -22.810 1.00 77.44 284 ASN A O 1
ATOM 2074 N N . ASN A 1 285 ? 13.935 -10.016 -22.947 1.00 76.94 285 ASN A N 1
ATOM 2075 C CA . ASN A 1 285 ? 12.709 -9.213 -22.878 1.00 76.94 285 ASN A CA 1
ATOM 2076 C C . ASN A 1 285 ? 11.968 -9.220 -24.227 1.00 76.94 285 ASN A C 1
ATOM 2078 O O . ASN A 1 285 ? 12.595 -9.198 -25.288 1.00 76.94 285 ASN A O 1
ATOM 2082 N N . ARG A 1 286 ? 10.631 -9.207 -24.190 1.00 78.88 286 ARG A N 1
ATOM 2083 C CA . ARG A 1 286 ? 9.765 -9.074 -25.371 1.00 78.88 286 ARG A CA 1
ATOM 2084 C C . ARG A 1 286 ? 9.060 -7.724 -25.349 1.00 78.88 286 ARG A C 1
ATOM 2086 O O . ARG A 1 286 ? 8.446 -7.365 -24.346 1.00 78.88 286 ARG A O 1
ATOM 2093 N N . TYR A 1 287 ? 9.123 -7.010 -26.467 1.00 79.00 287 TYR A N 1
ATOM 2094 C CA . TYR A 1 287 ? 8.574 -5.666 -26.612 1.00 79.00 287 TYR A CA 1
ATOM 2095 C C . TYR A 1 287 ? 7.587 -5.622 -27.776 1.00 79.00 287 TYR A C 1
ATOM 2097 O O . TYR A 1 287 ? 7.930 -6.029 -28.884 1.00 79.00 287 TYR A O 1
ATOM 2105 N N . TYR A 1 288 ? 6.389 -5.099 -27.525 1.00 76.25 288 TYR A N 1
ATOM 2106 C CA . TYR A 1 288 ? 5.344 -4.907 -28.525 1.00 76.25 288 TYR A CA 1
ATOM 2107 C C . TYR A 1 288 ? 4.937 -3.432 -28.566 1.00 76.25 288 TYR A C 1
ATOM 2109 O O . TYR A 1 288 ? 4.614 -2.836 -27.535 1.00 76.25 288 TYR A O 1
ATOM 2117 N N . VAL A 1 289 ? 4.943 -2.839 -29.761 1.00 71.94 289 VAL A N 1
ATOM 2118 C CA . VAL A 1 289 ? 4.302 -1.542 -30.013 1.00 71.94 289 VAL A CA 1
ATOM 2119 C C . VAL A 1 289 ? 2.926 -1.846 -30.583 1.00 71.94 289 VAL A C 1
ATOM 2121 O O . VAL A 1 289 ? 2.823 -2.347 -31.696 1.00 71.94 289 VAL A O 1
ATOM 2124 N N . VAL A 1 290 ? 1.866 -1.574 -29.830 1.00 73.00 290 VAL A N 1
ATOM 2125 C CA . VAL A 1 290 ? 0.499 -1.865 -30.297 1.00 73.00 290 VAL A CA 1
ATOM 2126 C C . VAL A 1 290 ? -0.008 -0.760 -31.225 1.00 73.00 290 VAL A C 1
ATOM 2128 O O . VAL A 1 290 ? -0.762 -1.030 -32.158 1.00 73.00 290 VAL A O 1
ATOM 2131 N N . SER A 1 291 ? 0.431 0.484 -31.010 1.00 67.56 291 SER A N 1
ATOM 2132 C CA . SER A 1 291 ? 0.103 1.620 -31.874 1.00 67.56 291 SER A CA 1
ATOM 2133 C C . SER A 1 291 ? 1.073 2.789 -31.699 1.00 67.56 291 SER A C 1
ATOM 2135 O O . SER A 1 291 ? 1.545 3.054 -30.597 1.00 67.56 291 SER A O 1
ATOM 2137 N N . GLY A 1 292 ? 1.321 3.521 -32.791 1.00 62.69 292 GLY A N 1
ATOM 2138 C CA . GLY A 1 292 ? 2.095 4.765 -32.804 1.00 62.69 292 GLY A CA 1
ATOM 2139 C C . GLY A 1 292 ? 3.529 4.647 -33.332 1.00 62.69 292 GLY A C 1
ATOM 2140 O O . GLY A 1 292 ? 4.030 3.560 -33.607 1.00 62.69 292 GLY A O 1
ATOM 2141 N N . THR A 1 293 ? 4.188 5.793 -33.517 1.00 59.78 293 THR A N 1
ATOM 2142 C CA . THR A 1 293 ? 5.612 5.884 -33.867 1.00 59.78 293 THR A CA 1
ATOM 2143 C C . THR A 1 293 ? 6.465 5.955 -32.605 1.00 59.78 293 THR A C 1
ATOM 2145 O O . THR A 1 293 ? 6.245 6.799 -31.735 1.00 59.78 293 THR A O 1
ATOM 2148 N N . VAL A 1 294 ? 7.472 5.086 -32.521 1.00 59.44 294 VAL A N 1
ATOM 2149 C CA . VAL A 1 294 ? 8.495 5.139 -31.470 1.00 59.44 294 VAL A CA 1
ATOM 2150 C C . VAL A 1 294 ? 9.407 6.335 -31.752 1.00 59.44 294 VAL A C 1
ATOM 2152 O O . VAL A 1 294 ? 9.954 6.452 -32.850 1.00 59.44 294 VAL A O 1
ATOM 2155 N N . SER A 1 295 ? 9.553 7.252 -30.793 1.00 57.34 295 SER A N 1
ATOM 2156 C CA . SER A 1 295 ? 10.421 8.423 -30.958 1.00 57.34 295 SER A CA 1
ATOM 2157 C C . SER A 1 295 ? 11.893 8.016 -31.098 1.00 57.34 295 SER A C 1
ATOM 2159 O O . SER A 1 295 ? 12.371 7.112 -30.414 1.00 57.34 295 SER A O 1
ATOM 2161 N N . SER A 1 296 ? 12.646 8.714 -31.951 1.00 42.88 296 SER A N 1
ATOM 2162 C CA . SER A 1 296 ? 14.099 8.544 -32.068 1.00 42.88 296 SER A CA 1
ATOM 2163 C C . SER A 1 296 ? 14.781 8.787 -30.715 1.00 42.88 296 SER A C 1
ATOM 2165 O O . SER A 1 296 ? 14.627 9.864 -30.143 1.00 42.88 296 SER A O 1
ATOM 2167 N N . GLY A 1 297 ? 15.527 7.802 -30.209 1.00 48.53 297 GLY A N 1
ATOM 2168 C CA . GLY A 1 297 ? 16.158 7.833 -28.878 1.00 48.53 297 GLY A CA 1
ATOM 2169 C C . GLY A 1 297 ? 15.713 6.692 -27.958 1.00 48.53 297 GLY A C 1
ATOM 2170 O O . GLY A 1 297 ? 16.356 6.427 -26.943 1.00 48.53 297 GLY A O 1
ATOM 2171 N N . THR A 1 298 ? 14.663 5.961 -28.336 1.00 51.88 298 THR A N 1
ATOM 2172 C CA . THR A 1 298 ? 14.266 4.726 -27.664 1.00 51.88 298 THR A CA 1
ATOM 2173 C C . THR A 1 298 ? 15.231 3.603 -28.039 1.00 51.88 298 THR A C 1
ATOM 2175 O O . THR A 1 298 ? 15.152 3.017 -29.116 1.00 51.88 298 THR A O 1
ATOM 2178 N N . TRP A 1 299 ? 16.173 3.305 -27.146 1.00 51.81 299 TRP A N 1
ATOM 2179 C CA . TRP A 1 299 ? 17.065 2.162 -27.302 1.00 51.81 299 TRP A CA 1
ATOM 2180 C C . TRP A 1 299 ? 16.257 0.883 -27.115 1.00 51.81 299 TRP A C 1
ATOM 2182 O O . TRP A 1 299 ? 15.965 0.495 -25.982 1.00 51.81 299 TRP A O 1
ATOM 2192 N N . VAL A 1 300 ? 15.902 0.226 -28.214 1.00 51.06 300 VAL A N 1
ATOM 2193 C CA . VAL A 1 300 ? 15.513 -1.186 -28.230 1.00 51.06 300 VAL A CA 1
ATOM 2194 C C . VAL A 1 300 ? 16.791 -1.985 -28.470 1.00 51.06 300 VAL A C 1
ATOM 2196 O O . VAL A 1 300 ? 17.647 -1.565 -29.242 1.00 51.06 300 VAL A O 1
ATOM 2199 N N . ASP A 1 301 ? 16.989 -3.048 -27.702 1.00 44.19 301 ASP A N 1
ATOM 2200 C CA . ASP A 1 301 ? 18.235 -3.817 -27.688 1.00 44.19 301 ASP A CA 1
ATOM 2201 C C . ASP A 1 301 ? 18.638 -4.320 -29.090 1.00 44.19 301 ASP A C 1
ATOM 2203 O O . ASP A 1 301 ? 17.783 -4.713 -29.881 1.00 44.19 301 ASP A O 1
ATOM 2207 N N . ALA A 1 302 ? 19.945 -4.370 -29.356 1.00 32.84 302 ALA A N 1
ATOM 2208 C CA . ALA A 1 302 ? 20.549 -4.948 -30.555 1.00 32.84 302 ALA A CA 1
ATOM 2209 C C . ALA A 1 302 ? 20.393 -6.487 -30.640 1.00 32.84 302 ALA A C 1
ATOM 2211 O O . ALA A 1 302 ? 20.735 -7.071 -31.665 1.00 32.84 302 ALA A O 1
ATOM 2212 N N . GLY A 1 303 ? 19.881 -7.145 -29.588 1.00 34.91 303 GLY A N 1
ATOM 2213 C CA . GLY A 1 303 ? 19.585 -8.586 -29.555 1.00 34.91 303 GLY A CA 1
ATOM 2214 C C . GLY A 1 303 ? 18.105 -8.970 -29.388 1.00 34.91 303 GLY A C 1
ATOM 2215 O O . GLY A 1 303 ? 17.783 -10.157 -29.397 1.00 34.91 303 GLY A O 1
ATOM 2216 N N . GLY A 1 304 ? 17.193 -8.005 -29.223 1.00 41.22 304 GLY A N 1
ATOM 2217 C CA . GLY A 1 304 ? 15.763 -8.276 -29.048 1.00 41.22 304 GLY A CA 1
ATOM 2218 C C . GLY A 1 304 ? 15.023 -8.315 -30.384 1.00 41.22 304 GLY A C 1
ATOM 2219 O O . GLY A 1 304 ? 15.026 -7.329 -31.116 1.00 41.22 304 GLY A O 1
ATOM 2220 N N . ASN A 1 305 ? 14.348 -9.424 -30.700 1.00 41.78 305 ASN A N 1
ATOM 2221 C CA . ASN A 1 305 ? 13.444 -9.477 -31.852 1.00 41.78 305 ASN A CA 1
ATOM 2222 C C . ASN A 1 305 ? 12.261 -8.528 -31.609 1.00 41.78 305 ASN A C 1
ATOM 2224 O O . ASN A 1 305 ? 11.403 -8.808 -30.772 1.00 41.78 305 ASN A O 1
ATOM 2228 N N . ILE A 1 306 ? 12.204 -7.421 -32.347 1.00 46.41 306 ILE A N 1
ATOM 2229 C CA . ILE A 1 306 ? 11.001 -6.594 -32.439 1.00 46.41 306 ILE A CA 1
ATOM 2230 C C . ILE A 1 306 ? 10.083 -7.271 -33.454 1.00 46.41 306 ILE A C 1
ATOM 2232 O O . ILE A 1 306 ? 10.376 -7.277 -34.648 1.00 46.41 306 ILE A O 1
ATOM 2236 N N . SER A 1 307 ? 8.980 -7.854 -32.993 1.00 50.34 307 SER A N 1
ATOM 2237 C CA . SER A 1 307 ? 7.853 -8.159 -33.873 1.00 50.34 307 SER A CA 1
ATOM 2238 C C . SER A 1 307 ? 6.989 -6.905 -33.967 1.00 50.34 307 SER A C 1
ATOM 2240 O O . SER A 1 307 ? 6.339 -6.543 -32.983 1.00 50.34 307 SER A O 1
ATOM 2242 N N . LEU A 1 308 ? 7.060 -6.231 -35.117 1.00 46.09 308 LEU A N 1
ATOM 2243 C CA . LEU A 1 308 ? 6.112 -5.185 -35.515 1.00 46.09 308 LEU A CA 1
ATOM 2244 C C . LEU A 1 308 ? 4.746 -5.794 -35.846 1.00 46.09 308 LEU A C 1
ATOM 2246 O O . LEU A 1 308 ? 4.729 -6.919 -36.401 1.00 46.09 308 LEU A O 1
#

pLDDT: mean 86.5, std 17.87, range [32.84, 98.81]

Solvent-accessible surface area (backbone atoms only — not comparable to full-atom values): 14062 Å² total; per-residue (Å²): 136,82,84,82,80,80,78,80,78,78,74,82,71,78,81,73,82,76,75,84,68,98,41,50,74,40,81,35,49,82,34,76,64,56,49,74,40,74,58,61,44,46,33,28,41,71,39,46,28,32,24,68,39,26,70,41,40,45,30,36,44,72,36,39,51,24,37,42,33,29,68,69,26,42,44,31,38,77,41,48,67,51,65,12,26,48,34,37,32,49,79,40,37,46,35,36,40,31,37,23,37,38,36,37,24,16,14,31,43,35,40,33,59,27,44,34,46,35,35,41,34,45,33,36,36,37,47,19,64,65,15,33,34,34,36,31,31,23,23,41,29,36,41,31,51,26,40,35,31,42,13,57,28,32,33,31,35,30,72,64,19,41,54,26,37,40,30,50,28,42,34,37,50,15,36,19,29,40,37,38,23,36,40,21,38,41,29,48,28,40,32,34,52,11,46,27,35,20,33,36,31,26,23,52,15,43,38,36,49,27,39,25,34,49,8,11,69,70,67,50,93,85,34,17,15,37,30,36,52,22,35,60,19,39,42,28,50,27,41,26,31,17,42,20,20,33,31,33,32,27,31,47,29,41,39,32,47,27,40,34,34,30,60,43,60,64,32,71,23,68,53,36,64,66,41,92,73,38,42,74,52,77,42,80,49,44,55,37,71,77,37,66,55,78,49,95,84,46,70,70,61,97,84,48,77,72,63,126

Radius of gyration: 20.48 Å; Cα contacts (8 Å, |Δi|>4): 1058; chains: 1; bounding box: 47×36×61 Å

Mean predicted aligned error: 7.14 Å

Foldseek 3Di:
DDDPPPPPPPPPDPPPPDPPPPADEDEADEDQAAAEAQDADEYEHPAAHEHAHLAAENYEYNAENYEYEPQAYEQEYPALAYNYEPYDYEAYEQYEYEHYEYERHVEEHEDYHEYENYEYEHYEYEDHDHYEDYEHCYAQYEAYLYEFEHAAAEPEHHDNYANYEYEPYEYEHYQEYYEHEENYEHEHYEFEDHLAARYEYEYLYEAEHYEQEAHNVVPDLPGESEEYAYENYEHEHYEAEYQAYYEYQDYEYEYEHYETEHEEAPRAENYHHNYDHYDYDYYNYAYEYPDHDHDPPHDDDPPYDYDD

Sequence (308 aa):
MKEFLFVLALAALPAAASFAASGTAIPGGNQAAPFVISKPGAYYLAADRVMTDPSKNAIEVAASDVTLDLNGYTLRFSSDEGTGLAISAGTIYNLEIRNGSIAYLPSTAISVWSGENVRIIDVRIHDSATGFGITSGAANTLVERCHISLVNKYAVNLWSGTGDVIRNNQIVNCTNGIHASANARVSHNTVQQIPGNGIEVGGESLIDHNTVLYANKNRSTTGGGIVATGALSTVRDNLVEGFNGMVSAEGLCLFENNMVSVWDAGATAFINLAGSGARCTRVNNRYYVVSGTVSSGTWVDAGGNISL